Protein AF-A0A1X7VMQ9-F1 (afdb_monomer_lite)

Secondary structure (DSSP, 8-state):
---------------------------------TTSSHHHHHTS-TTS-SGGGTSSSPPP--SSHHHHHHHHHHHHHH-SHHHHHHHHHHHHHH-SSHHHHHHHHHIIIIIIS-EETTEEHHHHHHHHGGGSPP-TTSPPB-TTS-B---TTS-HHHHHHHHHHHHHHGGGHHHHTTS-B-S----PPPPPPTTTS-TTHHHHHHHHHHHHHHH-

Structure (mmCIF, N/CA/C/O backbone):
data_AF-A0A1X7VMQ9-F1
#
_entry.id   AF-A0A1X7VMQ9-F1
#
loop_
_atom_site.group_PDB
_atom_site.id
_atom_site.type_symbol
_atom_site.label_atom_id
_atom_site.label_alt_id
_atom_site.label_comp_id
_atom_site.label_asym_id
_atom_site.label_entity_id
_atom_site.label_seq_id
_atom_site.pdbx_PDB_ins_code
_atom_site.Cartn_x
_atom_site.Cartn_y
_atom_site.Cartn_z
_atom_site.occupancy
_atom_site.B_iso_or_equiv
_atom_site.auth_seq_id
_atom_site.auth_comp_id
_atom_site.auth_asym_id
_atom_site.auth_atom_id
_atom_site.pdbx_PDB_model_num
ATOM 1 N N . MET A 1 1 ? -60.645 44.975 15.614 1.00 33.44 1 MET A N 1
ATOM 2 C CA . MET A 1 1 ? -60.623 43.583 16.118 1.00 33.44 1 MET A CA 1
ATOM 3 C C . MET A 1 1 ? -60.080 42.722 14.988 1.00 33.44 1 MET A C 1
ATOM 5 O O . MET A 1 1 ? -60.650 42.777 13.914 1.00 33.44 1 MET A O 1
ATOM 9 N N . SER A 1 2 ? -58.810 42.313 15.099 1.00 32.44 2 SER A N 1
ATOM 10 C CA . SER A 1 2 ? -58.375 40.917 15.346 1.00 32.44 2 SER A CA 1
ATOM 11 C C . SER A 1 2 ? -58.491 40.061 14.081 1.00 32.44 2 SER A C 1
ATOM 13 O O . SER A 1 2 ? -59.555 40.032 13.489 1.00 32.44 2 SER A O 1
ATOM 15 N N . THR A 1 3 ? -57.529 39.309 13.567 1.00 32.22 3 THR A N 1
ATOM 16 C CA . THR A 1 3 ? -56.133 38.946 13.864 1.00 32.22 3 THR A CA 1
ATOM 17 C C . THR A 1 3 ? -55.712 38.120 12.635 1.00 32.22 3 THR A C 1
ATOM 19 O O . THR A 1 3 ? -56.531 37.391 12.080 1.00 32.22 3 THR A O 1
ATOM 22 N N . ALA A 1 4 ? -54.452 38.230 12.218 1.00 35.09 4 ALA A N 1
ATOM 23 C CA . ALA A 1 4 ? -53.759 37.289 11.324 1.00 35.09 4 ALA A CA 1
ATOM 24 C C . ALA A 1 4 ? -53.706 35.865 11.984 1.00 35.09 4 ALA A C 1
ATOM 26 O O . ALA A 1 4 ? -54.160 35.775 13.129 1.00 35.09 4 ALA A O 1
ATOM 27 N N . PRO A 1 5 ? -53.112 34.784 11.406 1.00 47.00 5 PRO A N 1
ATOM 28 C CA . PRO A 1 5 ? -51.987 34.827 10.460 1.00 47.00 5 PRO A CA 1
ATOM 29 C C . PRO A 1 5 ? -51.819 33.668 9.442 1.00 47.00 5 PRO A C 1
ATOM 31 O O . PRO A 1 5 ? -52.558 32.694 9.435 1.00 47.00 5 PRO A O 1
ATOM 34 N N . ALA A 1 6 ? -50.706 33.790 8.692 1.00 35.28 6 ALA A N 1
ATOM 35 C CA . ALA A 1 6 ? -49.751 32.718 8.359 1.00 35.28 6 ALA A CA 1
ATOM 36 C C . ALA A 1 6 ? -50.086 31.786 7.167 1.00 35.28 6 ALA A C 1
ATOM 38 O O . ALA A 1 6 ? -51.190 31.290 7.065 1.00 35.28 6 ALA A O 1
ATOM 39 N N . LEU A 1 7 ? -49.179 31.421 6.248 1.00 37.03 7 LEU A N 1
ATOM 40 C CA . LEU A 1 7 ? -47.714 31.491 6.241 1.00 37.03 7 LEU A CA 1
ATOM 41 C C . LEU A 1 7 ? -47.178 31.167 4.808 1.00 37.03 7 LEU A C 1
ATOM 43 O O . LEU A 1 7 ? -47.564 30.161 4.228 1.00 37.03 7 LEU A O 1
ATOM 47 N N . ILE A 1 8 ? -46.232 31.985 4.318 1.00 38.53 8 ILE A N 1
ATOM 48 C CA . ILE A 1 8 ? -44.891 31.607 3.785 1.00 38.53 8 ILE A CA 1
ATOM 49 C C . ILE A 1 8 ? -44.786 30.888 2.418 1.00 38.53 8 ILE A C 1
ATOM 51 O O . ILE A 1 8 ? -45.139 29.732 2.259 1.00 38.53 8 ILE A O 1
ATOM 55 N N . LYS A 1 9 ? -44.383 31.623 1.364 1.00 29.69 9 LYS A N 1
ATOM 56 C CA . LYS A 1 9 ? -43.009 31.890 0.838 1.00 29.69 9 LYS A CA 1
ATOM 57 C C . LYS A 1 9 ? -42.489 30.805 -0.123 1.00 29.69 9 LYS A C 1
ATOM 59 O O . LYS A 1 9 ? -41.838 29.860 0.299 1.00 29.69 9 LYS A O 1
ATOM 64 N N . CYS A 1 10 ? -42.615 31.087 -1.419 1.00 29.06 10 CYS A N 1
ATOM 65 C CA . CYS A 1 10 ? -41.683 30.645 -2.461 1.00 29.06 10 CYS A CA 1
ATOM 66 C C . CYS A 1 10 ? -41.245 31.887 -3.257 1.00 29.06 10 CYS A C 1
ATOM 68 O O . CYS A 1 10 ? -41.858 32.240 -4.259 1.00 29.06 10 CYS A O 1
ATOM 70 N N . THR A 1 11 ? -40.227 32.596 -2.770 1.00 36.06 11 THR A N 1
ATOM 71 C CA . THR A 1 11 ? -39.552 33.693 -3.491 1.00 36.06 11 THR A CA 1
ATOM 72 C C . THR A 1 11 ? -38.451 33.047 -4.342 1.00 36.06 11 THR A C 1
ATOM 74 O O . THR A 1 11 ? -37.548 32.435 -3.785 1.00 36.06 11 THR A O 1
ATOM 77 N N . LEU A 1 12 ? -38.637 32.845 -5.650 1.00 32.62 12 LEU A N 1
ATOM 78 C CA . LEU A 1 12 ? -38.347 33.758 -6.768 1.00 32.62 12 LEU A CA 1
ATOM 79 C C . LEU A 1 12 ? -36.926 34.360 -6.770 1.00 32.62 12 LEU A C 1
ATOM 81 O O . LEU A 1 12 ? -36.609 35.199 -5.937 1.00 32.62 12 LEU A O 1
ATOM 85 N N . PHE A 1 13 ? -36.196 33.982 -7.831 1.00 31.05 13 PHE A N 1
ATOM 86 C CA . PHE A 1 13 ? -35.254 34.767 -8.647 1.00 31.05 13 PHE A CA 1
ATOM 87 C C . PHE A 1 13 ? -33.974 35.303 -8.002 1.00 31.05 13 PHE A C 1
ATOM 89 O O . PHE A 1 13 ? -34.037 36.079 -7.070 1.00 31.05 13 PHE A O 1
ATOM 96 N N . PHE A 1 14 ? -32.826 35.001 -8.625 1.00 33.09 14 PHE A N 1
ATOM 97 C CA . PHE A 1 14 ? -31.922 36.016 -9.194 1.00 33.09 14 PHE A CA 1
ATOM 98 C C . PHE A 1 14 ? -30.886 35.340 -10.116 1.00 33.09 14 PHE A C 1
ATOM 100 O O . PHE A 1 14 ? -29.806 34.936 -9.699 1.00 33.09 14 PHE A O 1
ATOM 107 N N . PHE A 1 15 ? -31.224 35.238 -11.402 1.00 32.66 15 PHE A N 1
ATOM 108 C CA . PHE A 1 15 ? -30.235 35.363 -12.472 1.00 32.66 15 PHE A CA 1
ATOM 109 C C . PHE A 1 15 ? -30.161 36.855 -12.810 1.00 32.66 15 PHE A C 1
ATOM 111 O O . PHE A 1 15 ? -31.201 37.415 -13.147 1.00 32.66 15 PHE A O 1
ATOM 118 N N . LEU A 1 16 ? -28.976 37.472 -12.684 1.00 32.81 16 LEU A N 1
ATOM 119 C CA . LEU A 1 16 ? -28.392 38.500 -13.573 1.00 32.81 16 LEU A CA 1
ATOM 120 C C . LEU A 1 16 ? -27.283 39.323 -12.868 1.00 32.81 16 LEU A C 1
ATOM 122 O O . LEU A 1 16 ? -27.539 40.046 -11.916 1.00 32.81 16 LEU A O 1
ATOM 126 N N . VAL A 1 17 ? -26.088 39.264 -13.478 1.00 32.25 17 VAL A N 1
ATOM 127 C CA . VAL A 1 17 ? -25.142 40.374 -13.742 1.00 32.25 17 VAL A CA 1
ATOM 128 C C . VAL A 1 17 ? -24.270 40.913 -12.595 1.00 32.25 17 VAL A C 1
ATOM 130 O O . VAL A 1 17 ? -24.718 41.692 -11.767 1.00 32.25 17 VAL A O 1
ATOM 133 N N . ALA A 1 18 ? -22.956 40.666 -12.705 1.00 33.34 18 ALA A N 1
ATOM 134 C CA . ALA A 1 18 ? -21.971 41.738 -12.914 1.00 33.34 18 ALA A CA 1
ATOM 135 C C . ALA A 1 18 ? -20.644 41.175 -13.459 1.00 33.34 18 ALA A C 1
ATOM 137 O O . ALA A 1 18 ? -19.899 40.472 -12.782 1.00 33.34 18 ALA A O 1
ATOM 138 N N . SER A 1 19 ? -20.376 41.513 -14.718 1.00 36.97 19 SER A N 1
ATOM 139 C CA . SER A 1 19 ? -19.045 41.559 -15.317 1.00 36.97 19 SER A CA 1
ATOM 140 C C . SER A 1 19 ? -18.323 42.834 -14.845 1.00 36.97 19 SER A C 1
ATOM 142 O O . SER A 1 19 ? -18.976 43.828 -14.535 1.00 36.97 19 SER A O 1
ATOM 144 N N . VAL A 1 20 ? -16.987 42.804 -14.923 1.00 31.88 20 VAL A N 1
ATOM 145 C CA . VAL A 1 20 ? -16.003 43.906 -14.853 1.00 31.88 20 VAL A CA 1
ATOM 146 C C . VAL A 1 20 ? -15.433 44.279 -13.471 1.00 31.88 20 VAL A C 1
ATOM 148 O O . VAL A 1 20 ? -15.980 45.094 -12.743 1.00 31.88 20 VAL A O 1
ATOM 151 N N . CYS A 1 21 ? -14.207 43.800 -13.218 1.00 32.38 21 CYS A N 1
ATOM 152 C CA . CYS A 1 21 ? -13.057 44.663 -12.912 1.00 32.38 21 CYS A CA 1
ATOM 153 C C . CYS A 1 21 ? -11.784 44.025 -13.498 1.00 32.38 21 CYS A C 1
ATOM 155 O O . CYS A 1 21 ? -11.291 43.006 -13.018 1.00 32.38 21 CYS A O 1
ATOM 157 N N . SER A 1 22 ? -11.282 44.607 -14.589 1.00 31.88 22 SER A N 1
ATOM 158 C CA . SER A 1 22 ? -9.978 44.294 -15.178 1.00 31.88 22 SER A CA 1
ATOM 159 C C . SER A 1 22 ? -8.837 45.020 -14.453 1.00 31.88 22 SER A C 1
ATOM 161 O O . SER A 1 22 ? -9.029 46.118 -13.942 1.00 31.88 22 SER A O 1
ATOM 163 N N . LYS A 1 23 ? -7.632 44.444 -14.600 1.00 29.81 23 LYS A N 1
ATOM 164 C CA . LYS A 1 23 ? -6.275 44.979 -14.347 1.00 29.81 23 LYS A CA 1
ATOM 165 C C . LYS A 1 23 ? -5.789 44.996 -12.894 1.00 29.81 23 LYS A C 1
ATOM 167 O O . LYS A 1 23 ? -6.098 45.891 -12.121 1.00 29.81 23 LYS A O 1
ATOM 172 N N . GLY A 1 24 ? -4.857 44.086 -12.601 1.00 26.45 24 GLY A N 1
ATOM 173 C CA . GLY A 1 24 ? -3.938 44.251 -11.479 1.00 26.45 24 GLY A CA 1
ATOM 174 C C . GLY A 1 24 ? -3.181 42.988 -11.088 1.00 26.45 24 GLY A C 1
ATOM 175 O O . GLY A 1 24 ? -3.598 42.297 -10.174 1.00 26.45 24 GLY A O 1
ATOM 176 N N . VAL A 1 25 ? -2.019 42.781 -11.716 1.00 27.97 25 VAL A N 1
ATOM 177 C CA . VAL A 1 25 ? -0.879 42.000 -11.200 1.00 27.97 25 VAL A CA 1
ATOM 178 C C . VAL A 1 25 ? -1.058 40.474 -11.171 1.00 27.97 25 VAL A C 1
ATOM 180 O O . VAL A 1 25 ? -1.792 39.913 -10.364 1.00 27.97 25 VAL A O 1
ATOM 183 N N . LEU A 1 26 ? -0.257 39.798 -12.004 1.00 35.84 26 LEU A N 1
ATOM 184 C CA . LEU A 1 26 ? 0.241 38.440 -11.774 1.00 35.84 26 LEU A CA 1
ATOM 185 C C . LEU A 1 26 ? 0.883 38.372 -10.378 1.00 35.84 26 LEU A C 1
ATOM 187 O O . LEU A 1 26 ? 2.099 38.476 -10.238 1.00 35.84 26 LEU A O 1
ATOM 191 N N . LYS A 1 27 ? 0.088 38.218 -9.319 1.00 31.50 27 LYS A N 1
ATOM 192 C CA . LYS A 1 27 ? 0.610 37.709 -8.059 1.00 31.50 27 LYS A CA 1
ATOM 193 C C . LYS A 1 27 ? 0.678 36.211 -8.237 1.00 31.50 27 LYS A C 1
ATOM 195 O O . LYS A 1 27 ? -0.338 35.524 -8.237 1.00 31.50 27 LYS A O 1
ATOM 200 N N . HIS A 1 28 ? 1.901 35.738 -8.451 1.00 34.12 28 HIS A N 1
ATOM 201 C CA . HIS A 1 28 ? 2.266 34.363 -8.167 1.00 34.12 28 HIS A CA 1
ATOM 202 C C . HIS A 1 28 ? 1.608 34.025 -6.832 1.00 34.12 28 HIS A C 1
ATOM 204 O O . HIS A 1 28 ? 1.867 34.714 -5.841 1.00 34.12 28 HIS A O 1
ATOM 210 N N . ALA A 1 29 ? 0.671 33.075 -6.835 1.00 34.94 29 ALA A N 1
ATOM 211 C CA . ALA A 1 29 ? 0.132 32.562 -5.592 1.00 34.94 29 ALA A CA 1
ATOM 212 C C . ALA A 1 29 ? 1.348 32.103 -4.790 1.00 34.94 29 ALA A C 1
ATOM 214 O O . ALA A 1 29 ? 2.073 31.203 -5.216 1.00 34.94 29 ALA A O 1
ATOM 215 N N . ALA A 1 30 ? 1.636 32.828 -3.708 1.00 34.06 30 ALA A N 1
ATOM 216 C CA . ALA A 1 30 ? 2.714 32.483 -2.809 1.00 34.06 30 ALA A CA 1
ATOM 217 C C . ALA A 1 30 ? 2.517 31.014 -2.406 1.00 34.06 30 ALA A C 1
ATOM 219 O O . ALA A 1 30 ? 1.367 30.612 -2.182 1.00 34.06 30 ALA A O 1
ATOM 220 N N . PRO A 1 31 ? 3.586 30.202 -2.344 1.00 39.28 31 PRO A N 1
ATOM 221 C CA . PRO A 1 31 ? 3.460 28.852 -1.820 1.00 39.28 31 PRO A CA 1
ATOM 222 C C . PRO A 1 31 ? 2.808 28.975 -0.443 1.00 39.28 31 PRO A C 1
ATOM 224 O O . PRO A 1 31 ? 3.279 29.760 0.385 1.00 39.28 31 PRO A O 1
ATOM 227 N N . LYS A 1 32 ? 1.675 28.287 -0.236 1.00 47.50 32 LYS A N 1
ATOM 228 C CA . LYS A 1 32 ? 1.017 28.245 1.072 1.00 47.50 32 LYS A CA 1
ATOM 229 C C . LYS A 1 32 ? 2.081 27.821 2.079 1.00 47.50 32 LYS A C 1
ATOM 231 O O . LYS A 1 32 ? 2.599 26.711 2.012 1.00 47.50 32 LYS A O 1
ATOM 236 N N . GLN A 1 33 ? 2.460 28.767 2.934 1.00 41.06 33 GLN A N 1
ATOM 237 C CA . GLN A 1 33 ? 3.425 28.579 4.005 1.00 41.06 33 GLN A CA 1
ATOM 238 C C . GLN A 1 33 ? 2.998 27.373 4.844 1.00 41.06 33 GLN A C 1
ATOM 240 O O . GLN A 1 33 ? 1.812 27.199 5.122 1.00 41.06 33 GLN A O 1
ATOM 245 N N . GLY A 1 34 ? 3.969 26.544 5.230 1.00 47.53 34 GLY A N 1
ATOM 246 C CA . GLY A 1 34 ? 3.794 25.271 5.933 1.00 47.53 34 GLY A CA 1
ATOM 247 C C . GLY A 1 34 ? 3.232 25.351 7.360 1.00 47.53 34 GLY A C 1
ATOM 248 O O . GLY A 1 34 ? 3.664 24.582 8.207 1.00 47.53 34 GLY A O 1
ATOM 249 N N . SER A 1 35 ? 2.283 26.248 7.646 1.00 54.31 35 SER A N 1
ATOM 250 C CA . SER A 1 35 ? 1.635 26.400 8.955 1.00 54.31 35 SER A CA 1
ATOM 251 C C . SER A 1 35 ? 0.132 26.077 8.982 1.00 54.31 35 SER A C 1
ATOM 253 O O . SER A 1 35 ? -0.437 26.095 10.065 1.00 54.31 35 SER A O 1
ATOM 255 N N . ASP A 1 36 ? -0.522 25.760 7.854 1.00 71.38 36 ASP A N 1
ATOM 256 C CA . ASP A 1 36 ? -1.987 25.516 7.819 1.00 71.38 36 ASP A CA 1
ATOM 257 C C . ASP A 1 36 ? -2.394 24.072 7.448 1.00 71.38 36 ASP A C 1
ATOM 259 O O . ASP A 1 36 ? -3.549 23.676 7.583 1.00 71.38 36 ASP A O 1
ATOM 263 N N . CYS A 1 37 ? -1.453 23.219 7.027 1.00 86.75 37 CYS A N 1
ATOM 264 C CA . CYS A 1 37 ? -1.778 21.815 6.743 1.00 86.75 37 CYS A CA 1
ATOM 265 C C . CYS A 1 37 ? -2.010 21.004 8.024 1.00 86.75 37 CYS A C 1
ATOM 267 O O . CYS A 1 37 ? -2.846 20.105 8.039 1.00 86.75 37 CYS A O 1
ATOM 269 N N . ALA A 1 38 ? -1.330 21.357 9.121 1.00 84.62 38 ALA A N 1
ATOM 270 C CA . ALA A 1 38 ? -1.493 20.703 10.420 1.00 84.62 38 ALA A CA 1
ATOM 271 C C . ALA A 1 38 ? -2.937 20.783 10.950 1.00 84.62 38 ALA A C 1
ATOM 273 O O . ALA A 1 38 ? -3.376 19.893 11.674 1.00 84.62 38 ALA A O 1
ATOM 274 N N . THR A 1 39 ? -3.711 21.789 10.528 1.00 85.56 39 THR A N 1
ATOM 275 C CA . THR A 1 39 ? -5.141 21.903 10.837 1.00 85.56 39 THR A CA 1
ATOM 276 C C . THR A 1 39 ? -5.927 20.674 10.366 1.00 85.56 39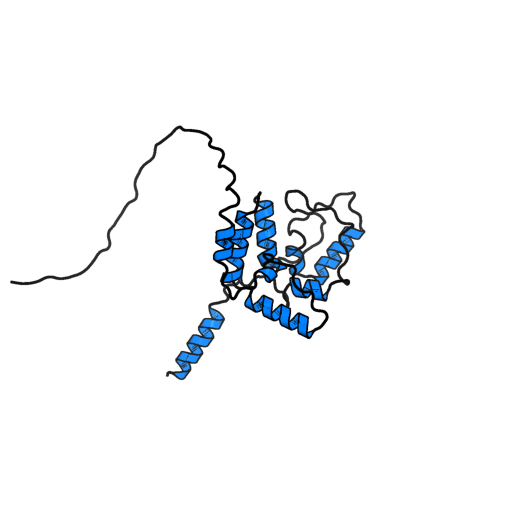 THR A C 1
ATOM 278 O O . THR A 1 39 ? -6.841 20.235 11.059 1.00 85.56 39 THR A O 1
ATOM 281 N N . GLN A 1 40 ? -5.530 20.045 9.252 1.00 86.19 40 GLN A N 1
ATOM 282 C CA . GLN A 1 40 ? -6.165 18.811 8.773 1.00 86.19 40 GLN A CA 1
ATOM 283 C C . GLN A 1 40 ? -5.911 17.620 9.700 1.00 86.19 40 GLN A C 1
ATOM 285 O O . GLN A 1 40 ? -6.784 16.774 9.871 1.00 86.19 40 GLN A O 1
ATOM 290 N N . LEU A 1 41 ? -4.763 17.585 10.382 1.00 85.88 41 LEU A N 1
ATOM 291 C CA . LEU A 1 41 ? -4.479 16.551 11.379 1.00 85.88 41 LEU A CA 1
ATOM 292 C C . LEU A 1 41 ? -5.381 16.692 12.609 1.00 85.88 41 LEU A C 1
ATOM 294 O O . LEU A 1 41 ? -5.761 15.687 13.205 1.00 85.88 41 LEU A O 1
ATOM 298 N N . ASN A 1 42 ? -5.768 17.918 12.974 1.00 87.75 42 ASN A N 1
ATOM 299 C CA . ASN A 1 42 ? -6.710 18.159 14.072 1.00 87.75 42 ASN A CA 1
ATOM 300 C C . ASN A 1 42 ? -8.127 17.664 13.751 1.00 87.75 42 ASN A C 1
ATOM 302 O O . ASN A 1 42 ? -8.877 17.348 14.671 1.00 87.75 42 ASN A O 1
ATOM 306 N N . ASN A 1 43 ? -8.467 17.545 12.465 1.00 90.06 43 ASN A N 1
ATOM 307 C CA . ASN A 1 43 ? -9.743 16.995 12.015 1.00 90.06 43 ASN A CA 1
ATOM 308 C C . ASN A 1 43 ? -9.786 15.458 12.080 1.00 90.06 43 ASN A C 1
ATOM 310 O O . ASN A 1 43 ? -10.855 14.889 11.883 1.00 90.06 43 ASN A O 1
ATOM 314 N N . ILE A 1 44 ? -8.662 14.784 12.366 1.00 90.38 44 ILE A N 1
ATOM 315 C CA . ILE A 1 44 ? -8.623 13.331 12.576 1.00 90.38 44 ILE A CA 1
ATOM 316 C C . ILE A 1 44 ? -9.157 13.013 13.983 1.00 90.38 44 ILE A C 1
ATOM 318 O O . ILE A 1 44 ? -8.532 13.436 14.967 1.00 90.38 44 ILE A O 1
ATOM 322 N N . PRO A 1 45 ? -10.259 12.243 14.108 1.00 93.19 45 PRO A N 1
ATOM 323 C CA . PRO A 1 45 ? -10.774 11.797 15.399 1.00 93.19 45 PRO A CA 1
ATOM 324 C C . PRO A 1 45 ? -9.715 11.081 16.244 1.00 93.19 45 PRO A C 1
ATOM 326 O O . PRO A 1 45 ? -8.889 10.335 15.724 1.00 93.19 45 PRO A O 1
ATOM 329 N N . GLN A 1 46 ? -9.782 11.237 17.569 1.00 89.31 46 GLN A N 1
ATOM 330 C CA . GLN A 1 46 ? -8.847 10.578 18.500 1.00 89.31 46 GLN A CA 1
ATOM 331 C C . GLN A 1 46 ? -8.950 9.046 18.481 1.00 89.31 46 GLN A C 1
ATOM 333 O O . GLN A 1 46 ? -8.023 8.357 18.889 1.00 89.31 46 GLN A O 1
ATOM 338 N N . THR A 1 47 ? -10.070 8.510 17.999 1.00 89.56 47 THR A N 1
ATOM 339 C CA . THR A 1 47 ? -10.271 7.070 17.803 1.00 89.56 47 THR A CA 1
ATOM 340 C C . THR A 1 47 ? -9.495 6.516 16.608 1.00 89.56 47 THR A C 1
ATOM 342 O O . THR A 1 47 ? -9.362 5.303 16.490 1.00 89.56 47 THR A O 1
ATOM 345 N N . CYS A 1 48 ? -9.000 7.371 15.709 1.00 92.56 48 CYS A N 1
ATOM 346 C CA . CYS A 1 48 ? -8.223 6.959 14.547 1.00 92.56 48 CYS A CA 1
ATOM 347 C C . CYS A 1 48 ? -6.746 6.822 14.918 1.00 92.56 48 CYS A C 1
ATOM 349 O O . CYS A 1 48 ? -6.138 7.760 15.444 1.00 92.56 48 CYS A O 1
ATOM 351 N N . ASN A 1 49 ? -6.127 5.697 14.567 1.00 92.94 49 ASN A N 1
ATOM 352 C CA . ASN A 1 49 ? -4.693 5.537 14.754 1.00 92.94 49 ASN A CA 1
ATOM 353 C C . ASN A 1 49 ? -3.920 6.239 13.624 1.00 92.94 49 ASN A C 1
ATOM 355 O O . ASN A 1 49 ? -3.841 5.751 12.500 1.00 92.94 49 ASN A O 1
ATOM 359 N N . ARG A 1 50 ? -3.320 7.392 13.930 1.00 91.75 50 ARG A N 1
ATOM 360 C CA . ARG A 1 50 ? -2.573 8.203 12.953 1.00 91.75 50 ARG A CA 1
ATOM 361 C C . ARG A 1 50 ? -1.366 7.477 12.351 1.00 91.75 50 ARG A C 1
ATOM 363 O O . ARG A 1 50 ? -1.096 7.660 11.167 1.00 91.75 50 ARG A O 1
ATOM 370 N N . THR A 1 51 ? -0.681 6.630 13.121 1.00 92.00 51 THR A N 1
ATOM 371 C CA . THR A 1 51 ? 0.438 5.809 12.625 1.00 92.00 51 THR A CA 1
ATOM 372 C C . THR A 1 51 ? -0.015 4.878 11.503 1.00 92.00 51 THR A C 1
ATOM 374 O O . THR A 1 51 ? 0.643 4.796 10.471 1.00 92.00 51 THR A O 1
ATOM 377 N N . LEU A 1 52 ? -1.200 4.273 11.627 1.00 93.06 52 LEU A N 1
ATOM 378 C CA . LEU A 1 52 ? -1.751 3.394 10.586 1.00 93.06 52 LEU A CA 1
ATOM 379 C C . LEU A 1 52 ? -2.182 4.142 9.312 1.00 93.06 52 LEU A C 1
ATOM 381 O O . LEU A 1 52 ? -2.5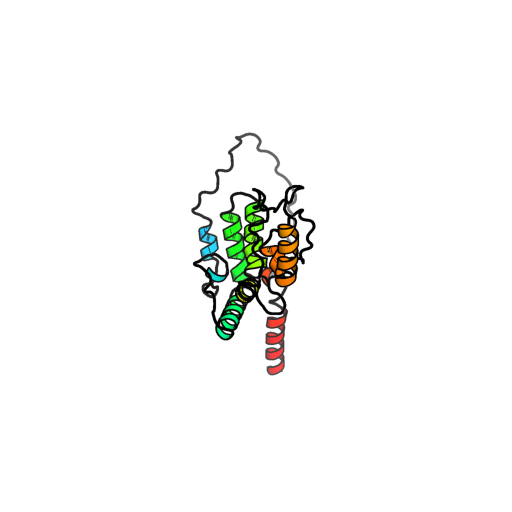04 3.506 8.318 1.00 93.06 52 LEU A O 1
ATOM 385 N N . LEU A 1 53 ? -2.179 5.479 9.322 1.00 91.56 53 LEU A N 1
ATOM 386 C CA . LEU A 1 53 ? -2.445 6.328 8.155 1.00 91.56 53 LEU A CA 1
ATOM 387 C C . LEU A 1 53 ? -1.162 6.938 7.559 1.00 91.56 53 LEU A C 1
ATOM 389 O O . LEU A 1 53 ? -1.258 7.788 6.676 1.00 91.56 53 LEU A O 1
ATOM 393 N N . GLY A 1 54 ? 0.021 6.555 8.058 1.00 87.62 54 GLY A N 1
ATOM 394 C CA . GLY A 1 54 ? 1.313 7.117 7.641 1.00 87.62 54 GLY A CA 1
ATOM 395 C C . GLY A 1 54 ? 1.635 8.494 8.239 1.00 87.62 54 GLY A C 1
ATOM 396 O O . GLY A 1 54 ? 2.517 9.195 7.743 1.00 87.62 54 GLY A O 1
ATOM 397 N N . LEU A 1 55 ? 0.914 8.909 9.286 1.00 87.06 55 LEU A N 1
ATOM 398 C CA . LEU A 1 55 ? 1.020 10.238 9.907 1.00 87.06 55 LEU A CA 1
ATOM 399 C C . LEU A 1 55 ? 1.757 10.233 11.256 1.00 87.06 55 LEU A C 1
ATOM 401 O O . LEU A 1 55 ? 1.704 11.225 11.986 1.00 87.06 55 LEU A O 1
ATOM 405 N N . GLY A 1 56 ? 2.382 9.117 11.617 1.00 82.12 56 GLY A N 1
ATOM 406 C CA . GLY A 1 56 ? 3.094 8.935 12.880 1.00 82.12 56 GLY A CA 1
ATOM 407 C C . GLY A 1 56 ? 4.368 8.124 12.686 1.00 82.12 56 GLY A C 1
ATOM 408 O O . GLY A 1 56 ? 4.912 8.085 11.585 1.00 82.12 56 GLY A O 1
ATOM 409 N N . ASP A 1 57 ? 4.816 7.487 13.764 1.00 79.88 57 ASP A N 1
ATOM 410 C CA . ASP A 1 57 ? 5.979 6.596 13.747 1.00 79.88 57 ASP A CA 1
ATOM 411 C C . ASP A 1 57 ? 5.715 5.324 12.928 1.00 79.88 57 ASP A C 1
ATOM 413 O O . ASP A 1 57 ? 4.593 5.085 12.474 1.00 79.88 57 ASP A O 1
ATOM 417 N N . ASP A 1 58 ? 6.745 4.495 12.764 1.00 83.12 58 ASP A N 1
ATOM 418 C CA . ASP A 1 58 ? 6.658 3.239 12.023 1.00 83.12 58 ASP A CA 1
ATOM 419 C C . ASP A 1 58 ? 5.584 2.298 12.591 1.00 83.12 58 ASP A C 1
ATOM 421 O O . ASP A 1 58 ? 5.364 2.190 13.802 1.00 83.12 58 ASP A O 1
ATOM 425 N N . ILE A 1 59 ? 4.913 1.581 11.689 1.00 86.12 59 ILE A N 1
ATOM 426 C CA . ILE A 1 59 ? 3.918 0.574 12.056 1.00 86.12 59 ILE A CA 1
ATOM 427 C C . ILE A 1 59 ? 4.665 -0.618 12.668 1.00 86.12 59 ILE A C 1
ATOM 429 O O . ILE A 1 59 ? 5.524 -1.188 11.995 1.00 86.12 59 ILE A O 1
ATOM 433 N N . PRO A 1 60 ? 4.351 -1.030 13.912 1.00 82.44 60 PRO A N 1
ATOM 434 C CA . PRO A 1 60 ? 5.028 -2.158 14.537 1.00 82.44 60 PRO A CA 1
ATOM 435 C C . PRO A 1 60 ? 4.860 -3.421 13.695 1.00 82.44 60 PRO A C 1
ATOM 437 O O . PRO A 1 60 ? 3.730 -3.786 13.368 1.00 82.44 60 PRO A O 1
ATOM 440 N N . GLU A 1 61 ? 5.959 -4.105 13.377 1.00 84.06 61 GLU A N 1
ATOM 441 C CA . GLU A 1 61 ? 5.924 -5.373 12.647 1.00 84.06 61 GLU A CA 1
ATOM 442 C C . GLU A 1 61 ? 5.635 -6.543 13.606 1.00 84.06 61 GLU A C 1
ATOM 444 O O . GLU A 1 61 ? 6.497 -6.928 14.405 1.00 84.06 61 GLU A O 1
ATOM 449 N N . PRO A 1 62 ? 4.428 -7.140 13.579 1.00 85.88 62 PRO A N 1
ATOM 450 C CA . PRO A 1 62 ? 4.108 -8.281 14.426 1.00 85.88 62 PRO A CA 1
ATOM 451 C C . PRO A 1 62 ? 4.868 -9.547 14.008 1.00 85.88 62 PRO A C 1
ATOM 453 O O . PRO A 1 62 ? 4.774 -10.012 12.871 1.00 85.88 62 PRO A O 1
ATOM 456 N N . SER A 1 63 ? 5.529 -10.184 14.976 1.00 81.19 63 SER A N 1
ATOM 457 C CA . SER A 1 63 ? 6.229 -11.461 14.784 1.00 81.19 63 SER A CA 1
ATOM 458 C C . SER A 1 63 ? 5.309 -12.690 14.820 1.00 81.19 63 SER A C 1
ATOM 460 O O . SER A 1 63 ? 5.693 -13.755 14.334 1.00 81.19 63 SER A O 1
ATOM 462 N N . SER A 1 64 ? 4.084 -12.565 15.350 1.00 91.19 64 SER A N 1
ATOM 463 C CA . SER A 1 64 ? 3.122 -13.668 15.491 1.00 91.19 64 SER A CA 1
ATOM 464 C C . SER A 1 64 ? 1.867 -13.509 14.626 1.00 91.19 64 SER A C 1
ATOM 466 O O . SER A 1 64 ? 1.535 -12.421 14.149 1.00 91.19 64 SER A O 1
ATOM 468 N N . SER A 1 65 ? 1.144 -14.615 14.431 1.00 90.94 65 SER A N 1
ATOM 469 C CA . SER A 1 65 ? -0.179 -14.629 13.790 1.00 90.94 65 SER A CA 1
ATOM 470 C C . SER A 1 65 ? -1.193 -13.779 14.541 1.00 90.94 65 SER A C 1
ATOM 472 O O . SER A 1 65 ? -1.938 -13.026 13.919 1.00 90.94 65 SER A O 1
ATOM 474 N N . GLU A 1 66 ? -1.194 -13.858 15.868 1.00 93.94 66 GLU A N 1
ATOM 475 C CA . GLU A 1 66 ? -2.123 -13.126 16.728 1.00 93.94 66 GLU A CA 1
ATOM 476 C C . GLU A 1 66 ? -1.837 -11.624 16.661 1.00 93.94 66 GLU A C 1
ATOM 478 O O . GLU A 1 66 ? -2.763 -10.823 16.559 1.00 93.94 66 GLU A O 1
ATOM 483 N N . GLY A 1 67 ? -0.554 -11.242 16.631 1.00 94.19 67 GLY A N 1
ATOM 484 C CA . GLY A 1 67 ? -0.139 -9.854 16.441 1.00 94.19 67 GLY A CA 1
ATOM 485 C C . GLY A 1 67 ? -0.578 -9.303 15.084 1.00 94.19 67 GLY A C 1
ATOM 486 O O . GLY A 1 67 ? -1.089 -8.187 15.013 1.00 94.19 67 GLY A O 1
ATOM 487 N N . ARG A 1 68 ? -0.461 -10.100 14.011 1.00 94.00 68 ARG A N 1
ATOM 488 C CA . ARG A 1 68 ? -0.968 -9.723 12.679 1.00 94.00 68 ARG A CA 1
ATOM 489 C C . ARG A 1 68 ? -2.485 -9.572 12.657 1.00 94.00 68 ARG A C 1
ATOM 491 O O . ARG A 1 68 ? -2.978 -8.603 12.090 1.00 94.00 68 ARG A O 1
ATOM 498 N N . ALA A 1 69 ? -3.222 -10.477 13.297 1.00 94.44 69 ALA A N 1
ATOM 499 C CA . ALA A 1 69 ? -4.678 -10.380 13.390 1.00 94.44 69 ALA A CA 1
ATOM 500 C C . ALA A 1 69 ? -5.119 -9.129 14.172 1.00 94.44 69 ALA A C 1
ATOM 502 O O . ALA A 1 69 ? -6.032 -8.423 13.743 1.00 94.44 69 ALA A O 1
ATOM 503 N N . ALA A 1 70 ? -4.434 -8.811 15.276 1.00 94.94 70 ALA A N 1
ATOM 504 C CA . ALA A 1 70 ? -4.678 -7.594 16.045 1.00 94.94 70 ALA A CA 1
ATOM 505 C C . ALA A 1 70 ? -4.370 -6.326 15.230 1.00 94.94 70 ALA A C 1
ATOM 507 O O . ALA A 1 70 ? -5.160 -5.382 15.245 1.00 94.94 70 ALA A O 1
ATOM 508 N N . LEU A 1 71 ? -3.268 -6.321 14.472 1.00 95.31 71 LEU A N 1
ATOM 509 C CA . LEU A 1 71 ? -2.927 -5.218 13.573 1.00 95.31 71 LEU A CA 1
ATOM 510 C C . LEU A 1 71 ? -3.988 -5.0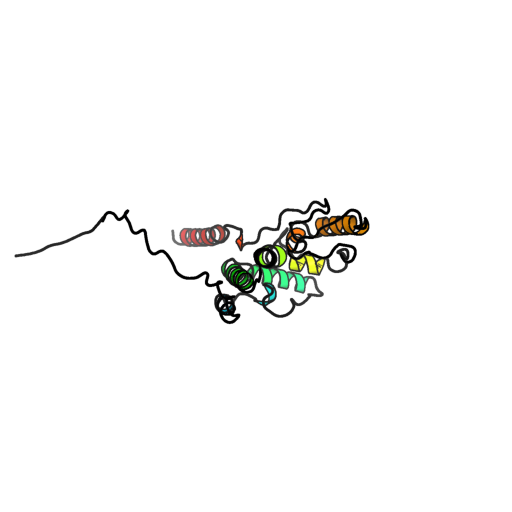40 12.477 1.00 95.31 71 LEU A C 1
ATOM 512 O O . LEU A 1 71 ? -4.434 -3.922 12.234 1.00 95.31 71 LEU A O 1
ATOM 516 N N . ASN A 1 72 ? -4.453 -6.134 11.871 1.00 95.00 72 ASN A N 1
ATOM 517 C CA . ASN A 1 72 ? -5.519 -6.108 10.868 1.00 95.00 72 ASN A CA 1
ATOM 518 C C . ASN A 1 72 ? -6.825 -5.526 11.432 1.00 95.00 72 ASN A C 1
ATOM 520 O O . ASN A 1 72 ? -7.459 -4.685 10.800 1.00 95.00 72 ASN A O 1
ATOM 524 N N . ALA A 1 73 ? -7.197 -5.904 12.660 1.00 94.25 73 ALA A N 1
ATOM 525 C CA . ALA A 1 73 ? -8.354 -5.334 13.347 1.00 94.25 73 ALA A CA 1
ATOM 526 C C . ALA A 1 73 ? -8.178 -3.836 13.665 1.00 94.25 73 ALA A C 1
ATOM 528 O O . ALA A 1 73 ? -9.138 -3.069 13.581 1.00 94.25 73 ALA A O 1
ATOM 529 N N . ALA A 1 74 ? -6.961 -3.394 13.996 1.00 94.88 74 ALA A N 1
ATOM 530 C CA . ALA A 1 74 ? -6.665 -1.980 14.225 1.00 94.88 74 ALA A CA 1
ATOM 531 C C . ALA A 1 74 ? -6.776 -1.147 12.933 1.00 94.88 74 ALA A C 1
ATOM 533 O O . ALA A 1 74 ? -7.312 -0.033 12.960 1.00 9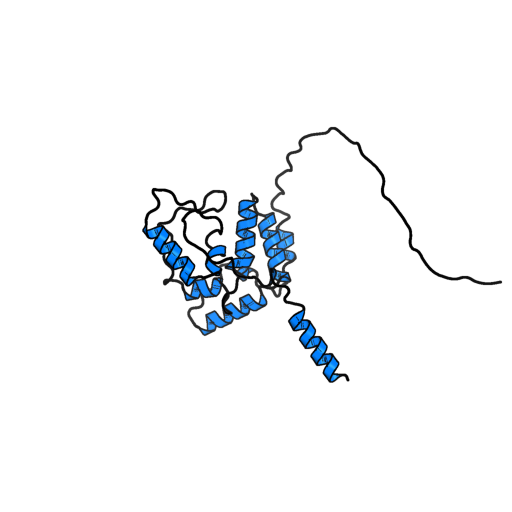4.88 74 ALA A O 1
ATOM 534 N N . PHE A 1 75 ? -6.341 -1.702 11.796 1.00 94.62 75 PHE A N 1
ATOM 535 C CA . PHE A 1 75 ? -6.601 -1.115 10.481 1.00 94.62 75 PHE A CA 1
ATOM 536 C C . PHE A 1 75 ? -8.100 -1.048 10.187 1.00 94.62 75 PHE A C 1
ATOM 538 O O . PHE A 1 75 ? -8.570 0.015 9.798 1.00 94.62 75 PHE A O 1
ATOM 545 N N . ALA A 1 76 ? -8.873 -2.099 10.479 1.00 93.62 76 ALA A N 1
ATOM 546 C CA . ALA A 1 76 ? -10.328 -2.092 10.286 1.00 93.62 76 ALA A CA 1
ATOM 547 C C . ALA A 1 76 ? -11.037 -0.957 11.042 1.00 93.62 76 ALA A C 1
ATOM 549 O O . ALA A 1 76 ? -11.955 -0.324 10.523 1.00 93.62 76 ALA A O 1
ATOM 550 N N . GLN A 1 77 ? -10.587 -0.658 12.263 1.00 92.69 77 GLN A N 1
ATOM 551 C CA . GLN A 1 77 ? -11.121 0.452 13.059 1.00 92.69 77 GLN A CA 1
ATOM 552 C C . GLN A 1 77 ? -10.672 1.824 12.539 1.00 92.69 77 GLN A C 1
ATOM 554 O O . GLN A 1 77 ? -11.412 2.802 12.642 1.00 92.69 77 GLN A O 1
ATOM 559 N N . THR A 1 78 ? -9.459 1.906 11.989 1.00 93.75 78 THR A N 1
ATOM 560 C CA . THR A 1 78 ? -8.861 3.169 11.540 1.00 93.75 78 THR A CA 1
ATOM 561 C C . THR A 1 78 ? -9.260 3.531 10.115 1.00 93.75 78 THR A C 1
ATOM 563 O O . THR A 1 78 ? -9.435 4.704 9.811 1.00 93.75 78 THR A O 1
ATOM 566 N N . CYS A 1 79 ? -9.441 2.564 9.225 1.00 94.12 79 CYS A N 1
ATOM 567 C CA . CYS A 1 79 ? -9.688 2.784 7.806 1.00 94.12 79 CYS A CA 1
ATOM 568 C C . CYS A 1 79 ? -11.151 3.112 7.508 1.00 94.12 79 CYS A C 1
ATOM 570 O O . CYS A 1 79 ? -11.802 2.480 6.685 1.00 94.12 79 CYS A O 1
ATOM 572 N N . THR A 1 80 ? -11.668 4.145 8.167 1.00 93.00 80 THR A N 1
ATOM 573 C CA . THR A 1 80 ? -13.000 4.703 7.929 1.00 93.00 80 THR A CA 1
ATOM 574 C C . THR A 1 80 ? -12.892 6.037 7.186 1.00 93.00 80 THR A C 1
ATOM 576 O O . THR A 1 80 ? -11.871 6.722 7.307 1.00 93.00 80 THR A O 1
ATOM 579 N N . PRO A 1 81 ? -13.939 6.479 6.465 1.00 91.44 81 PRO A N 1
ATOM 580 C CA . PRO A 1 81 ? -13.924 7.779 5.788 1.00 91.44 81 PRO A CA 1
ATOM 581 C C . PRO A 1 81 ? -13.572 8.953 6.718 1.00 91.44 81 PRO A C 1
ATOM 583 O O . PRO A 1 81 ? -12.840 9.857 6.322 1.00 91.44 81 PRO A O 1
ATOM 586 N N . ALA A 1 82 ? -14.032 8.914 7.975 1.00 91.06 82 ALA A N 1
ATOM 587 C CA . ALA A 1 82 ? -13.770 9.956 8.971 1.00 91.06 82 ALA A CA 1
ATOM 588 C C . ALA A 1 82 ? -12.285 10.075 9.359 1.00 91.06 82 ALA A C 1
ATOM 590 O O . ALA A 1 82 ? -11.839 11.151 9.750 1.00 91.06 82 ALA A O 1
ATOM 591 N N . CYS A 1 83 ? -11.522 8.988 9.246 1.00 93.38 83 CYS A N 1
ATOM 592 C CA . CYS A 1 83 ? -10.087 8.972 9.509 1.00 93.38 83 CYS A CA 1
ATOM 593 C C . CYS A 1 83 ? -9.266 9.218 8.232 1.00 93.38 83 CYS A C 1
ATOM 595 O O . CYS A 1 83 ? -8.277 9.951 8.260 1.00 93.38 83 CYS A O 1
ATOM 597 N N . ILE A 1 84 ? -9.684 8.618 7.111 1.00 93.81 84 ILE A N 1
ATOM 598 C CA . ILE A 1 84 ? -8.959 8.647 5.834 1.00 93.81 84 ILE A CA 1
ATOM 599 C C . ILE A 1 84 ? -8.995 10.040 5.206 1.00 93.81 84 ILE A C 1
ATOM 601 O O . ILE A 1 84 ? -7.959 10.537 4.772 1.00 93.81 84 ILE A O 1
ATOM 605 N N . GLU A 1 85 ? -10.159 10.690 5.144 1.00 93.19 85 GLU A N 1
ATOM 606 C CA . GLU A 1 85 ? -10.292 11.935 4.379 1.00 93.19 85 GLU A CA 1
ATOM 607 C C . GLU A 1 85 ? -9.466 13.098 4.946 1.00 93.19 85 GLU A C 1
ATOM 609 O O . GLU A 1 85 ? -8.783 13.761 4.162 1.00 93.19 85 GLU A O 1
ATOM 614 N N . PRO A 1 86 ? -9.402 13.331 6.270 1.00 92.75 86 PRO A N 1
ATOM 615 C CA . PRO A 1 86 ? -8.499 14.344 6.809 1.00 92.75 86 PRO A CA 1
ATOM 616 C C . PRO A 1 86 ? -7.015 14.018 6.570 1.00 92.75 86 PRO A C 1
ATOM 618 O O . PRO A 1 86 ? -6.222 14.924 6.308 1.00 92.75 86 PRO A O 1
ATOM 621 N N . ALA A 1 87 ? -6.629 12.735 6.594 1.00 92.38 87 ALA A N 1
ATOM 622 C CA . ALA A 1 87 ? -5.268 12.311 6.257 1.00 92.38 87 ALA A CA 1
ATOM 623 C C . ALA A 1 87 ? -4.939 12.589 4.783 1.00 92.38 87 ALA A C 1
ATOM 625 O O . ALA A 1 87 ? -3.887 13.143 4.465 1.00 92.38 87 ALA A O 1
ATOM 626 N N . VAL A 1 88 ? -5.869 12.285 3.877 1.00 92.88 88 VAL A N 1
ATOM 627 C CA . VAL A 1 88 ? -5.735 12.624 2.458 1.00 92.88 88 VAL A CA 1
ATOM 628 C C . VAL A 1 88 ? -5.627 14.137 2.271 1.00 92.88 88 VAL A C 1
ATOM 630 O O . VAL A 1 88 ? -4.717 14.597 1.587 1.00 92.88 88 VAL A O 1
ATOM 633 N N . GLN A 1 89 ? -6.492 14.928 2.908 1.00 92.75 89 GLN A N 1
ATOM 634 C CA . GLN A 1 89 ? -6.447 16.393 2.830 1.00 92.75 89 GLN A CA 1
ATOM 635 C C . GLN A 1 89 ? -5.121 16.957 3.348 1.00 92.75 89 GLN A C 1
ATOM 637 O O . GLN A 1 89 ? -4.576 17.892 2.756 1.00 92.75 89 GLN A O 1
ATOM 642 N N . TYR A 1 90 ? -4.567 16.369 4.410 1.00 92.00 90 TYR A N 1
ATOM 643 C CA . TYR A 1 90 ? -3.231 16.699 4.891 1.00 92.00 90 TYR A CA 1
ATOM 644 C C . TYR A 1 90 ? -2.169 16.448 3.813 1.00 92.00 90 TYR A C 1
ATOM 646 O O . TYR A 1 90 ? -1.430 17.372 3.465 1.00 92.00 90 TYR A O 1
ATOM 654 N N . TYR A 1 91 ? -2.130 15.249 3.221 1.00 90.50 91 TYR A N 1
ATOM 655 C CA . TYR A 1 91 ? -1.162 14.916 2.170 1.00 90.50 91 TYR A CA 1
ATOM 656 C C . TYR A 1 91 ? -1.302 15.793 0.929 1.00 90.50 91 TYR A C 1
ATOM 658 O O . TYR A 1 91 ? -0.298 16.243 0.373 1.00 90.50 91 TYR A O 1
ATOM 666 N N . GLN A 1 92 ? -2.531 16.091 0.516 1.00 91.75 92 GLN A N 1
ATOM 667 C CA . GLN A 1 92 ? -2.799 17.007 -0.590 1.00 91.75 92 GLN A CA 1
ATOM 668 C C . GLN A 1 92 ? -2.291 18.421 -0.293 1.00 91.75 92 GLN A C 1
ATOM 670 O O . GLN A 1 92 ? -1.801 19.093 -1.198 1.00 91.75 92 GLN A O 1
ATOM 675 N N . CYS A 1 93 ? -2.375 18.859 0.965 1.00 91.94 93 CYS A N 1
ATOM 676 C CA . CYS A 1 93 ? -1.916 20.173 1.403 1.00 91.94 93 CYS A CA 1
ATOM 677 C C . CYS A 1 93 ? -0.386 20.288 1.440 1.00 91.94 93 CYS A C 1
ATOM 679 O O . CYS A 1 93 ? 0.152 21.299 0.993 1.00 91.94 93 CYS A O 1
ATOM 681 N N . ILE A 1 94 ? 0.319 19.263 1.939 1.00 89.38 94 ILE A N 1
ATOM 682 C CA . ILE A 1 94 ? 1.793 19.282 2.029 1.00 89.38 94 ILE A CA 1
ATOM 683 C C . ILE A 1 94 ? 2.488 18.937 0.707 1.00 89.38 94 ILE A C 1
ATOM 685 O O . ILE A 1 94 ? 3.706 19.067 0.586 1.00 89.38 94 ILE A O 1
ATOM 689 N N . SER A 1 95 ? 1.732 18.476 -0.286 1.00 89.38 95 SER A N 1
ATOM 690 C CA . SER A 1 95 ? 2.280 18.103 -1.583 1.00 89.38 95 SER A CA 1
ATOM 691 C C . SER A 1 95 ? 2.703 19.320 -2.398 1.00 89.38 95 SER A C 1
ATOM 693 O O . SER A 1 95 ? 1.968 20.290 -2.555 1.00 89.38 95 SER A O 1
ATOM 695 N N . SER A 1 96 ? 3.883 19.220 -3.002 1.00 87.00 96 SER A N 1
ATOM 696 C CA . SER A 1 96 ? 4.464 20.247 -3.876 1.00 87.00 96 SER A CA 1
ATOM 697 C C . SER A 1 96 ? 3.965 20.177 -5.325 1.00 87.00 96 SER A C 1
ATOM 699 O O . SER A 1 96 ? 4.165 21.110 -6.100 1.00 87.00 96 SER A O 1
ATOM 701 N N . SER A 1 97 ? 3.317 19.073 -5.712 1.00 87.38 97 SER A N 1
ATOM 702 C CA . SER A 1 97 ? 2.805 18.848 -7.066 1.00 87.38 97 SER A CA 1
ATOM 703 C C . SER A 1 97 ? 1.546 17.982 -7.067 1.00 87.38 97 SER A C 1
ATOM 705 O O . SER A 1 97 ? 1.290 17.222 -6.132 1.00 87.38 97 SER A O 1
ATOM 707 N N . ALA A 1 98 ? 0.774 18.048 -8.157 1.00 86.75 98 ALA A N 1
ATOM 708 C CA . ALA A 1 98 ? -0.400 17.196 -8.345 1.00 86.75 98 ALA A CA 1
ATOM 709 C C . ALA A 1 98 ? -0.035 15.700 -8.385 1.00 86.75 98 ALA A C 1
ATOM 711 O O . ALA A 1 98 ? -0.764 14.875 -7.843 1.00 86.75 98 ALA A O 1
ATOM 712 N N . SER A 1 99 ? 1.108 15.347 -8.983 1.00 86.56 99 SER A N 1
ATOM 713 C CA . SER A 1 99 ? 1.595 13.964 -9.028 1.00 86.56 99 SER A CA 1
ATOM 714 C C . SER A 1 99 ? 1.899 13.434 -7.626 1.00 86.56 99 SER A C 1
ATOM 716 O O . SER A 1 99 ? 1.438 12.351 -7.279 1.00 86.56 99 SER A O 1
ATOM 718 N N . GLN A 1 100 ? 2.594 14.226 -6.799 1.00 85.88 100 GLN A N 1
ATOM 719 C CA . GLN A 1 100 ? 2.874 13.876 -5.401 1.00 85.88 100 GLN A CA 1
ATOM 720 C C . GLN A 1 100 ? 1.587 13.756 -4.579 1.00 85.88 100 GLN A C 1
ATOM 722 O O . GLN A 1 100 ? 1.405 12.785 -3.853 1.00 85.88 100 GLN A O 1
ATOM 727 N N . SER A 1 101 ? 0.677 14.713 -4.751 1.00 88.94 101 SER A N 1
ATOM 728 C CA . SER A 1 101 ? -0.624 14.741 -4.082 1.00 88.94 101 SER A CA 1
ATOM 729 C C . SER A 1 101 ? -1.442 13.486 -4.374 1.00 88.94 101 SER A C 1
ATOM 731 O O . SER A 1 101 ? -1.915 12.818 -3.453 1.00 88.94 101 SER A O 1
ATOM 733 N N . ASN A 1 102 ? -1.537 13.106 -5.649 1.00 87.25 102 ASN A N 1
ATOM 734 C CA . ASN A 1 102 ? -2.229 11.890 -6.067 1.00 87.25 102 ASN A CA 1
ATOM 735 C C . ASN A 1 102 ? -1.535 10.633 -5.541 1.00 87.25 102 ASN A C 1
ATOM 737 O O . ASN A 1 102 ? -2.212 9.727 -5.065 1.00 87.25 102 ASN A O 1
ATOM 741 N N . TYR A 1 103 ? -0.202 10.586 -5.602 1.00 85.50 103 TYR A N 1
ATOM 742 C CA . TYR A 1 103 ? 0.576 9.457 -5.103 1.00 85.50 103 TYR A CA 1
ATOM 743 C C . TYR A 1 103 ? 0.330 9.225 -3.606 1.00 85.50 103 TYR A C 1
ATOM 745 O O . TYR A 1 103 ? -0.102 8.143 -3.225 1.00 85.50 103 TYR A O 1
ATOM 753 N N . LEU A 1 104 ? 0.498 10.254 -2.770 1.00 88.12 104 LEU A N 1
ATOM 754 C CA . LEU A 1 104 ? 0.314 10.145 -1.319 1.00 88.12 104 LEU A CA 1
ATOM 755 C C . LEU A 1 104 ? -1.147 9.867 -0.938 1.00 88.12 104 LEU A C 1
ATOM 757 O O . LEU A 1 104 ? -1.411 9.025 -0.083 1.00 88.12 104 LEU A O 1
ATOM 761 N N . SER A 1 105 ? -2.106 10.503 -1.621 1.00 89.19 105 SER A N 1
ATOM 762 C CA . SER A 1 105 ? -3.537 10.223 -1.415 1.00 89.19 105 SER A CA 1
ATOM 763 C C . SER A 1 105 ? -3.875 8.758 -1.711 1.00 89.19 105 SER A C 1
ATOM 765 O O . SER A 1 105 ? -4.620 8.123 -0.964 1.00 89.19 105 SER A O 1
ATOM 767 N N . ASN A 1 106 ? -3.323 8.213 -2.798 1.00 87.56 106 ASN A N 1
ATOM 768 C CA . ASN A 1 106 ? -3.513 6.814 -3.173 1.00 87.56 106 ASN A CA 1
ATOM 769 C C . ASN A 1 106 ? -2.786 5.865 -2.225 1.00 87.56 106 ASN A C 1
ATOM 771 O O . ASN A 1 106 ? -3.279 4.768 -1.995 1.00 87.56 106 ASN A O 1
ATOM 775 N N . PHE A 1 107 ? -1.664 6.281 -1.645 1.00 87.56 107 PHE A N 1
ATOM 776 C CA . PHE A 1 107 ? -0.953 5.485 -0.653 1.00 87.56 107 PHE A CA 1
ATOM 777 C C . PHE A 1 107 ? -1.820 5.264 0.595 1.00 87.56 107 PHE A C 1
ATOM 779 O O . PHE A 1 107 ? -2.029 4.127 1.015 1.00 87.56 107 PHE A O 1
ATOM 786 N N . VAL A 1 108 ? -2.455 6.322 1.114 1.00 91.69 108 VAL A N 1
ATOM 787 C CA . VAL A 1 108 ? -3.415 6.191 2.227 1.00 91.69 108 VAL A CA 1
ATOM 788 C C . VAL A 1 108 ? -4.576 5.282 1.864 1.00 91.69 108 VAL A C 1
ATOM 790 O O . VAL A 1 108 ? -4.886 4.346 2.598 1.00 91.69 108 VAL A O 1
ATOM 793 N N . ARG A 1 109 ? -5.214 5.535 0.722 1.00 91.31 109 ARG A N 1
ATOM 794 C CA . ARG A 1 109 ? -6.430 4.810 0.347 1.00 91.31 109 ARG A CA 1
ATOM 795 C C . ARG A 1 109 ? -6.161 3.352 -0.009 1.00 91.31 109 ARG A C 1
ATOM 797 O O . ARG A 1 109 ? -6.913 2.495 0.424 1.00 91.31 109 ARG A O 1
ATOM 804 N N . ASN A 1 110 ? -5.102 3.070 -0.757 1.00 89.25 110 ASN A N 1
ATOM 805 C CA . ASN A 1 110 ? -4.919 1.774 -1.409 1.00 89.25 110 ASN A CA 1
ATOM 806 C C . ASN A 1 110 ? -3.827 0.915 -0.754 1.00 89.25 110 ASN A C 1
ATOM 808 O O . ASN A 1 110 ? -3.836 -0.294 -0.950 1.00 89.25 110 ASN A O 1
ATOM 812 N N . VAL A 1 111 ? -2.891 1.501 0.007 1.00 88.56 111 VAL A N 1
ATOM 813 C CA . VAL A 1 111 ? -1.819 0.752 0.701 1.00 88.56 111 VAL A CA 1
ATOM 814 C C . VAL A 1 111 ? -2.110 0.609 2.183 1.00 88.56 111 VAL A C 1
ATOM 816 O O . VAL A 1 111 ? -2.097 -0.501 2.714 1.00 88.56 111 VAL A O 1
ATOM 819 N N . TYR A 1 112 ? -2.384 1.719 2.866 1.00 91.69 112 TYR A N 1
ATOM 820 C CA . TYR A 1 112 ? -2.735 1.656 4.282 1.00 91.69 112 TYR A CA 1
ATOM 821 C C . TYR A 1 112 ? -4.143 1.097 4.458 1.00 91.69 112 TYR A C 1
ATOM 823 O O . TYR A 1 112 ? -4.342 0.135 5.194 1.00 91.69 112 TYR A O 1
ATOM 831 N N . CYS A 1 113 ? -5.103 1.642 3.714 1.00 94.00 113 CYS A N 1
ATOM 832 C CA . CYS A 1 113 ? -6.511 1.290 3.845 1.00 94.00 113 CYS A CA 1
ATOM 833 C C . CYS A 1 113 ? -7.089 0.497 2.675 1.00 94.00 113 CYS A C 1
ATOM 835 O O . CYS A 1 113 ? -8.314 0.427 2.553 1.00 94.00 113 CYS A O 1
ATOM 837 N N . GLY A 1 114 ? -6.234 -0.080 1.828 1.00 92.94 114 GLY A N 1
ATOM 838 C CA . GLY A 1 114 ? -6.651 -1.074 0.848 1.00 92.94 114 GLY A CA 1
ATOM 839 C C . GLY A 1 114 ? -6.815 -2.430 1.522 1.00 92.94 114 GLY A C 1
ATOM 840 O O . GLY A 1 114 ? -6.033 -2.773 2.409 1.00 92.94 114 GLY A O 1
ATOM 841 N N . GLU A 1 115 ? -7.820 -3.188 1.104 1.00 92.31 115 GLU A N 1
ATOM 842 C CA . GLU A 1 115 ? -8.122 -4.512 1.643 1.00 92.31 115 GLU A CA 1
ATOM 843 C C . GLU A 1 115 ? -8.321 -5.513 0.504 1.00 92.31 115 GLU A C 1
ATOM 845 O O . GLU A 1 115 ? -8.996 -5.215 -0.486 1.00 92.31 115 GLU A O 1
ATOM 850 N N . GLU A 1 116 ? -7.748 -6.705 0.666 1.00 90.94 116 GLU A N 1
ATOM 851 C CA . GLU A 1 116 ? -7.938 -7.837 -0.235 1.00 90.94 116 GLU A CA 1
ATOM 852 C C . GLU A 1 116 ? -8.169 -9.109 0.583 1.00 90.94 116 GLU A C 1
ATOM 854 O O . GLU A 1 116 ? -7.337 -9.493 1.410 1.00 90.94 116 GLU A O 1
ATOM 859 N N . ASP A 1 117 ? -9.306 -9.766 0.352 1.00 89.81 117 ASP A N 1
ATOM 860 C CA . ASP A 1 117 ? -9.715 -10.997 1.041 1.00 89.81 117 ASP A CA 1
ATOM 861 C C . ASP A 1 117 ? -9.735 -10.887 2.581 1.00 89.81 117 ASP A C 1
ATOM 863 O O . ASP A 1 117 ? -9.368 -11.826 3.291 1.00 89.81 117 ASP A O 1
ATOM 867 N N . GLY A 1 118 ? -10.157 -9.739 3.125 1.00 89.75 118 GLY A N 1
ATOM 868 C CA . GLY A 1 118 ? -10.222 -9.513 4.575 1.00 89.75 118 GLY A CA 1
ATOM 869 C C . GLY A 1 118 ? -8.887 -9.143 5.231 1.00 89.75 118 GLY A C 1
ATOM 870 O O . GLY A 1 118 ? -8.833 -8.972 6.452 1.00 89.75 118 GLY A O 1
ATOM 871 N N . GLU A 1 119 ? -7.806 -9.021 4.456 1.00 92.25 119 GLU A N 1
ATOM 872 C CA . GLU A 1 119 ? -6.485 -8.611 4.934 1.00 92.25 119 GLU A CA 1
ATOM 873 C C . GLU A 1 119 ? -6.115 -7.235 4.366 1.00 92.25 119 GLU A C 1
ATOM 875 O O . GLU A 1 119 ? -6.107 -7.021 3.151 1.00 92.25 119 GLU A O 1
ATOM 880 N N . TYR A 1 120 ? -5.777 -6.292 5.248 1.00 94.31 120 TYR A N 1
ATOM 881 C CA . TYR A 1 120 ? -5.299 -4.974 4.840 1.00 94.31 120 TYR A CA 1
ATOM 882 C C . TYR A 1 120 ? -3.935 -5.077 4.159 1.00 94.31 120 TYR A C 1
ATOM 884 O O . TYR A 1 120 ? -3.051 -5.815 4.598 1.00 94.31 120 TYR A O 1
ATOM 892 N N . CYS A 1 121 ? -3.730 -4.282 3.115 1.00 93.31 121 CYS A N 1
ATOM 893 C CA . CYS A 1 121 ? -2.562 -4.360 2.244 1.00 93.31 121 CYS A CA 1
ATOM 894 C C . CYS A 1 121 ? -1.225 -4.208 2.974 1.00 93.31 121 CYS A C 1
ATOM 896 O O . CYS A 1 121 ? -0.265 -4.911 2.658 1.00 93.31 121 CYS A O 1
ATOM 898 N N . THR A 1 122 ? -1.164 -3.352 3.996 1.00 91.94 122 THR A N 1
ATOM 899 C CA . THR A 1 122 ? 0.031 -3.232 4.844 1.00 91.94 122 THR A CA 1
ATOM 900 C C . THR A 1 122 ? 0.286 -4.510 5.654 1.00 91.94 122 THR A C 1
ATOM 902 O O . THR A 1 122 ? 1.422 -4.973 5.734 1.00 91.94 122 THR A O 1
ATOM 905 N N . VAL A 1 123 ? -0.762 -5.137 6.201 1.00 93.94 123 VAL A N 1
ATOM 906 C CA . VAL A 1 123 ? -0.653 -6.407 6.944 1.00 93.94 123 VAL A CA 1
ATOM 907 C C . VAL A 1 123 ? -0.220 -7.540 6.018 1.00 93.94 123 VAL A C 1
ATOM 909 O O . VAL A 1 123 ? 0.685 -8.301 6.366 1.00 93.94 123 VAL A O 1
ATOM 912 N N . ARG A 1 124 ? -0.798 -7.604 4.813 1.00 93.44 124 ARG A N 1
ATOM 913 C CA . ARG A 1 124 ? -0.391 -8.536 3.756 1.00 93.44 124 ARG A CA 1
ATOM 914 C C . ARG A 1 124 ? 1.085 -8.356 3.398 1.00 93.44 124 ARG A C 1
ATOM 916 O O . ARG A 1 124 ? 1.814 -9.343 3.327 1.00 93.44 124 ARG A O 1
ATOM 923 N N . GLY A 1 125 ? 1.534 -7.111 3.230 1.00 91.25 125 GLY A N 1
ATOM 924 C CA . GLY A 1 125 ? 2.935 -6.774 2.975 1.00 91.25 125 GLY A CA 1
ATOM 925 C C . GLY A 1 125 ? 3.868 -7.293 4.070 1.00 91.25 125 GLY A C 1
ATOM 926 O O . GLY A 1 125 ? 4.829 -7.990 3.760 1.00 91.25 125 GLY A O 1
ATOM 927 N N . ILE A 1 126 ? 3.539 -7.053 5.344 1.00 91.69 126 ILE A N 1
ATOM 928 C CA . ILE A 1 126 ? 4.314 -7.554 6.495 1.00 91.69 126 ILE A CA 1
ATOM 929 C C . ILE A 1 126 ? 4.331 -9.088 6.530 1.00 91.69 126 ILE A C 1
ATOM 931 O O . ILE A 1 126 ? 5.378 -9.701 6.728 1.00 91.69 126 ILE A O 1
ATOM 935 N N . ARG A 1 127 ? 3.176 -9.734 6.318 1.00 92.56 127 ARG A N 1
ATOM 936 C CA . ARG A 1 127 ? 3.064 -11.201 6.304 1.00 92.56 127 ARG A CA 1
ATOM 937 C C . ARG A 1 127 ? 3.925 -11.820 5.208 1.00 92.56 127 ARG A C 1
ATOM 939 O O . ARG A 1 127 ? 4.531 -12.867 5.432 1.00 92.56 127 ARG A O 1
ATOM 946 N N . LEU A 1 128 ? 3.925 -11.216 4.022 1.00 91.50 128 LEU A N 1
ATOM 947 C CA . LEU A 1 128 ? 4.704 -11.699 2.890 1.00 91.50 128 LEU A CA 1
ATOM 948 C C . LEU A 1 128 ? 6.187 -11.358 3.050 1.00 91.50 128 LEU A C 1
ATOM 950 O O . LEU A 1 128 ? 7.001 -12.201 2.682 1.00 91.50 128 LEU A O 1
ATOM 954 N N . GLY A 1 129 ? 6.539 -10.204 3.624 1.00 87.06 129 GLY A N 1
ATOM 955 C CA . GLY A 1 129 ? 7.893 -9.810 4.029 1.00 87.06 129 GLY A CA 1
ATOM 956 C C . GLY A 1 129 ? 8.980 -10.268 3.053 1.00 87.06 129 GLY A C 1
ATOM 957 O O . GLY A 1 129 ? 8.940 -9.957 1.865 1.00 87.06 129 GLY A O 1
ATOM 958 N N . ASN A 1 130 ? 9.893 -11.110 3.546 1.00 83.75 130 ASN A N 1
ATOM 959 C CA . ASN A 1 130 ? 11.034 -11.673 2.802 1.00 83.75 130 ASN A CA 1
ATOM 960 C C . ASN A 1 130 ? 10.667 -12.570 1.607 1.00 83.75 130 ASN A C 1
ATOM 962 O O . ASN A 1 130 ? 11.548 -13.021 0.880 1.00 83.75 130 ASN A O 1
ATOM 966 N N . THR A 1 131 ? 9.391 -12.906 1.428 1.00 90.12 131 THR A N 1
ATOM 967 C CA . THR A 1 131 ? 8.938 -13.666 0.261 1.00 90.12 131 THR A CA 1
ATOM 968 C C . THR A 1 131 ? 8.688 -12.755 -0.939 1.00 90.12 131 THR A C 1
ATOM 970 O O . THR A 1 131 ? 8.705 -13.250 -2.066 1.00 90.12 131 THR A O 1
ATOM 973 N N . LEU A 1 132 ? 8.465 -11.451 -0.740 1.00 90.81 132 LEU A N 1
ATOM 974 C CA . LEU A 1 132 ? 8.364 -10.502 -1.846 1.00 90.81 132 LEU A CA 1
ATOM 975 C C . LEU A 1 132 ? 9.749 -10.298 -2.482 1.00 90.81 132 LEU A C 1
ATOM 977 O O . LEU A 1 132 ? 10.741 -10.208 -1.757 1.00 90.81 132 LEU A O 1
ATOM 981 N N . PRO A 1 133 ? 9.839 -10.244 -3.822 1.00 91.12 133 PRO A N 1
ATOM 982 C CA . PRO A 1 133 ? 11.105 -9.968 -4.486 1.00 91.12 133 PRO A CA 1
ATOM 983 C C . PRO A 1 133 ? 11.571 -8.546 -4.165 1.00 91.12 133 PRO A C 1
ATOM 985 O O . PRO A 1 133 ? 10.753 -7.630 -4.027 1.00 91.12 133 PRO A O 1
ATOM 988 N N . SER A 1 134 ? 12.889 -8.358 -4.081 1.00 87.69 134 SER A N 1
ATOM 989 C CA . SER A 1 134 ? 13.448 -7.009 -4.060 1.00 87.69 134 SER A CA 1
ATOM 990 C C . SER A 1 134 ? 13.248 -6.354 -5.425 1.00 87.69 134 SER A C 1
ATOM 992 O O . SER A 1 134 ? 13.444 -6.986 -6.459 1.00 87.69 134 SER A O 1
ATOM 994 N N . LEU A 1 135 ? 12.890 -5.071 -5.426 1.00 88.19 135 LEU A N 1
ATOM 995 C CA . LEU A 1 135 ? 12.725 -4.278 -6.643 1.00 88.19 135 LEU A CA 1
ATOM 996 C C . LEU A 1 135 ? 13.951 -3.402 -6.938 1.00 88.19 135 LEU A C 1
ATOM 998 O O . LEU A 1 135 ? 13.871 -2.500 -7.768 1.00 88.19 135 LEU A O 1
ATOM 1002 N N . ASP A 1 136 ? 15.098 -3.682 -6.313 1.00 87.25 136 ASP A N 1
ATOM 1003 C CA . ASP A 1 136 ? 16.341 -2.914 -6.499 1.00 87.25 136 ASP A CA 1
ATOM 1004 C C . ASP A 1 136 ? 16.872 -2.967 -7.941 1.00 87.25 136 ASP A C 1
ATOM 1006 O O . ASP A 1 136 ? 17.626 -2.093 -8.370 1.00 87.25 136 ASP A O 1
ATOM 1010 N N . THR A 1 137 ? 16.484 -3.992 -8.710 1.00 86.38 137 THR A N 1
ATOM 1011 C CA . THR A 1 137 ? 16.847 -4.108 -10.131 1.00 86.38 137 THR A CA 1
ATOM 1012 C C . THR A 1 137 ? 15.964 -3.251 -11.044 1.00 86.38 137 THR A C 1
ATOM 1014 O O . THR A 1 137 ? 1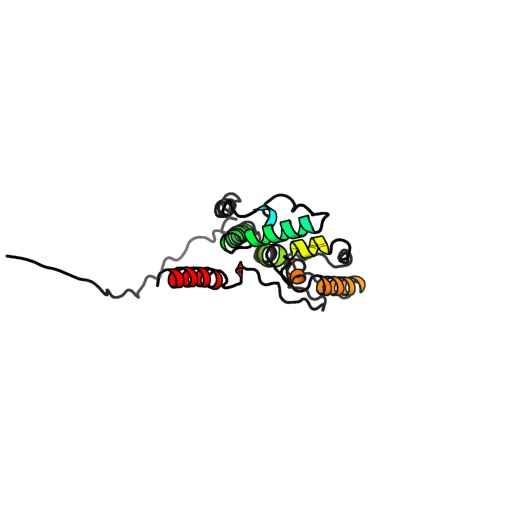6.268 -3.098 -12.233 1.00 86.38 137 THR A O 1
ATOM 1017 N N . CYS A 1 138 ? 14.885 -2.675 -10.507 1.00 89.19 138 CYS A N 1
ATOM 1018 C CA . CYS A 1 138 ? 13.962 -1.831 -11.247 1.00 89.19 138 CYS A CA 1
ATOM 1019 C C . CYS A 1 138 ? 14.361 -0.350 -11.242 1.00 89.19 138 CYS A C 1
ATOM 1021 O O . CYS A 1 138 ? 15.022 0.133 -10.323 1.00 89.19 138 CYS A O 1
ATOM 1023 N N . PRO A 1 139 ? 13.941 0.419 -12.264 1.00 89.19 139 PRO A N 1
ATOM 1024 C CA . PRO A 1 139 ? 14.152 1.859 -12.284 1.00 89.19 139 PRO A CA 1
ATOM 1025 C C . PRO A 1 139 ? 13.461 2.552 -11.106 1.00 89.19 139 PRO A C 1
ATOM 1027 O O . PRO A 1 139 ? 12.309 2.260 -10.783 1.00 89.19 139 PRO A O 1
ATOM 1030 N N . ASN A 1 140 ? 14.134 3.553 -10.541 1.00 86.38 140 ASN A N 1
ATOM 1031 C CA . ASN A 1 140 ? 13.523 4.456 -9.571 1.00 86.38 140 ASN A CA 1
ATOM 1032 C C . ASN A 1 140 ? 12.335 5.218 -10.175 1.00 86.38 140 ASN A C 1
ATOM 1034 O O . ASN A 1 140 ? 12.251 5.445 -11.388 1.00 86.38 140 ASN A O 1
ATOM 1038 N N . LEU A 1 141 ? 11.436 5.675 -9.304 1.00 85.38 141 LEU A N 1
ATOM 1039 C CA . LEU A 1 141 ? 10.333 6.540 -9.707 1.00 85.38 141 LEU A CA 1
ATOM 1040 C C . LEU A 1 141 ? 10.859 7.888 -10.209 1.00 85.38 141 LEU A C 1
ATOM 1042 O O . LEU A 1 141 ? 11.749 8.492 -9.612 1.00 85.38 141 LEU A O 1
ATOM 1046 N N . ASN A 1 142 ? 10.280 8.381 -11.301 1.00 85.00 142 ASN A N 1
ATOM 1047 C CA . ASN A 1 142 ? 10.566 9.728 -11.788 1.00 85.00 142 ASN A CA 1
ATOM 1048 C C . ASN A 1 142 ? 9.817 10.804 -10.970 1.00 85.00 142 ASN A C 1
ATOM 1050 O O . ASN A 1 142 ? 9.014 10.503 -10.090 1.00 85.00 142 ASN A O 1
ATOM 1054 N N . ASN A 1 143 ? 9.998 12.079 -11.330 1.00 83.00 143 ASN A N 1
ATOM 1055 C CA . ASN A 1 143 ? 9.329 13.220 -10.677 1.00 83.00 143 ASN A CA 1
ATOM 1056 C C . ASN A 1 143 ? 7.787 13.187 -10.750 1.00 83.00 143 ASN A C 1
ATOM 1058 O O . ASN A 1 143 ? 7.113 13.905 -10.016 1.00 83.00 143 ASN A O 1
ATOM 1062 N N . ASN A 1 144 ? 7.221 12.366 -11.639 1.00 82.69 144 ASN A N 1
ATOM 1063 C CA . ASN A 1 144 ? 5.783 12.136 -11.753 1.00 82.69 144 ASN A CA 1
ATOM 1064 C C . ASN A 1 144 ? 5.323 10.894 -10.978 1.00 82.69 144 ASN A C 1
ATOM 1066 O O . ASN A 1 144 ? 4.204 10.434 -11.205 1.00 82.69 144 ASN A O 1
ATOM 1070 N N . PHE A 1 145 ? 6.168 10.342 -10.100 1.00 83.62 145 PHE A N 1
ATOM 1071 C CA . PHE A 1 145 ? 5.902 9.117 -9.346 1.00 83.62 145 PHE A CA 1
ATOM 1072 C C . PHE A 1 145 ? 5.467 7.983 -10.277 1.00 83.62 145 PHE A C 1
ATOM 1074 O O . PHE A 1 145 ? 4.460 7.328 -10.058 1.00 83.62 145 PHE A O 1
ATOM 1081 N N . THR A 1 146 ? 6.177 7.825 -11.393 1.00 84.19 146 THR A N 1
ATOM 1082 C CA . THR A 1 146 ? 5.921 6.808 -12.420 1.00 84.19 146 THR A CA 1
ATOM 1083 C C . THR A 1 146 ? 7.182 5.972 -12.576 1.00 84.19 146 THR A C 1
ATOM 1085 O O . THR A 1 146 ? 8.278 6.530 -12.685 1.00 84.19 146 THR A O 1
ATOM 1088 N N . MET A 1 147 ? 7.030 4.650 -12.614 1.00 87.44 147 MET A N 1
ATOM 1089 C CA . MET A 1 147 ? 8.131 3.745 -12.937 1.00 87.44 147 MET A CA 1
ATOM 1090 C C . MET A 1 147 ? 8.239 3.617 -14.457 1.00 87.44 147 MET A C 1
ATOM 1092 O O . MET A 1 147 ? 7.279 3.224 -15.122 1.00 87.44 147 MET A O 1
ATOM 1096 N N . VAL A 1 148 ? 9.392 3.991 -15.016 1.00 89.00 148 VAL A N 1
ATOM 1097 C CA . VAL A 1 148 ? 9.609 3.984 -16.467 1.00 89.00 148 VAL A CA 1
ATOM 1098 C C . VAL A 1 148 ? 10.681 2.964 -16.831 1.00 89.00 148 VAL A C 1
ATOM 1100 O O . VAL A 1 148 ? 11.872 3.229 -16.695 1.00 89.00 148 VAL A O 1
ATOM 1103 N N . CYS A 1 149 ? 10.249 1.810 -17.324 1.00 89.69 149 CYS A N 1
ATOM 1104 C CA . CYS A 1 149 ? 11.111 0.808 -17.923 1.00 89.69 149 CYS A CA 1
ATOM 1105 C C . C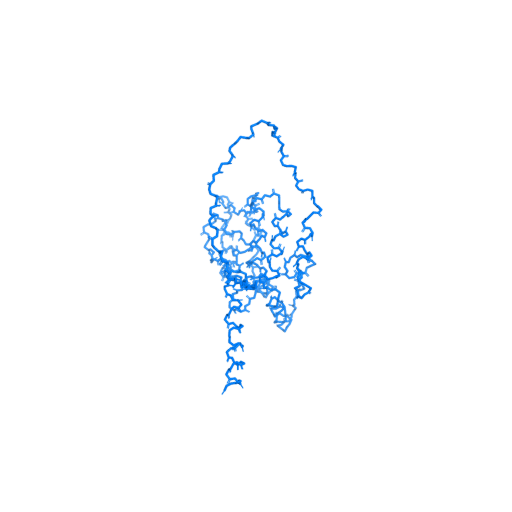YS A 1 149 ? 11.482 1.181 -19.365 1.00 89.69 149 CYS A C 1
ATOM 1107 O O . CYS A 1 149 ? 10.680 1.730 -20.131 1.00 89.69 149 CYS A O 1
ATOM 1109 N N . THR A 1 150 ? 12.727 0.891 -19.731 1.00 90.06 150 THR A N 1
ATOM 1110 C CA . THR A 1 150 ? 13.328 1.191 -21.035 1.00 90.06 150 THR A CA 1
ATOM 1111 C C . THR A 1 150 ? 13.977 -0.067 -21.617 1.00 90.06 150 THR A C 1
ATOM 1113 O O . THR A 1 150 ? 13.967 -1.135 -21.006 1.00 90.06 150 THR A O 1
ATOM 1116 N N . ALA A 1 151 ? 14.584 0.049 -22.803 1.00 87.81 151 ALA A N 1
ATOM 1117 C CA . ALA A 1 151 ? 15.306 -1.057 -23.436 1.00 87.81 151 ALA A CA 1
ATOM 1118 C C . ALA A 1 151 ? 16.513 -1.565 -22.621 1.00 87.81 151 ALA A C 1
ATOM 1120 O O . ALA A 1 151 ? 16.993 -2.664 -22.875 1.00 87.81 151 ALA A O 1
ATOM 1121 N N . THR A 1 152 ? 17.011 -0.780 -21.660 1.00 91.69 152 THR A N 1
ATOM 1122 C CA . THR A 1 152 ? 18.124 -1.167 -20.782 1.00 91.69 152 THR A CA 1
ATOM 1123 C C . THR A 1 152 ? 17.658 -1.741 -19.446 1.00 91.69 152 THR A C 1
ATOM 1125 O O . THR A 1 152 ? 18.495 -2.125 -18.634 1.00 91.69 152 THR A O 1
ATOM 1128 N N . THR A 1 153 ? 16.349 -1.771 -19.178 1.00 93.00 153 THR A N 1
ATOM 1129 C CA . THR A 1 153 ? 15.816 -2.378 -17.955 1.00 93.00 153 THR A CA 1
ATOM 1130 C C . THR A 1 153 ? 16.076 -3.888 -17.986 1.00 93.00 153 THR A C 1
ATOM 1132 O O . THR A 1 153 ? 15.725 -4.533 -18.977 1.00 93.00 153 THR A O 1
ATOM 1135 N N . PRO A 1 154 ? 16.691 -4.465 -16.937 1.00 93.31 154 PRO A N 1
ATOM 1136 C CA . PRO A 1 154 ? 17.026 -5.884 -16.912 1.00 93.31 154 PRO A CA 1
ATOM 1137 C C . PRO A 1 154 ? 15.770 -6.757 -16.855 1.00 93.31 154 PRO A C 1
ATOM 1139 O O . PRO A 1 154 ? 14.763 -6.365 -16.267 1.00 93.31 154 PRO A O 1
ATOM 1142 N N . GLN A 1 155 ? 15.856 -7.972 -17.412 1.00 92.94 155 GLN A N 1
ATOM 1143 C CA . GLN A 1 155 ? 14.749 -8.937 -17.391 1.00 92.94 155 GLN A CA 1
ATOM 1144 C C . GLN A 1 155 ? 14.288 -9.257 -15.959 1.00 92.94 155 GLN A C 1
ATOM 1146 O O . GLN A 1 155 ? 13.088 -9.352 -15.718 1.00 92.94 155 GLN A O 1
ATOM 1151 N N . SER A 1 156 ? 15.226 -9.306 -15.005 1.00 93.88 156 SER A N 1
ATOM 1152 C CA . SER A 1 156 ? 14.935 -9.535 -13.586 1.00 93.88 156 SER A CA 1
ATOM 1153 C C . SER A 1 156 ? 13.897 -8.562 -13.032 1.00 93.88 156 SER A C 1
ATOM 1155 O O . SER A 1 156 ? 12.999 -8.994 -12.330 1.00 93.88 156 SER A O 1
ATOM 1157 N N . CYS A 1 157 ? 13.935 -7.281 -13.418 1.00 92.81 157 CYS A N 1
ATOM 1158 C CA . CYS A 1 157 ? 12.948 -6.310 -12.948 1.00 92.81 157 CYS A CA 1
ATOM 1159 C C . CYS A 1 157 ? 11.526 -6.681 -13.391 1.00 92.81 157 CYS A C 1
ATOM 1161 O O . CYS A 1 157 ? 10.581 -6.564 -12.618 1.00 92.81 157 CYS A O 1
ATOM 1163 N N . TYR A 1 158 ? 11.351 -7.144 -14.630 1.00 91.88 158 TYR A N 1
ATOM 1164 C CA . TYR A 1 158 ? 10.034 -7.547 -15.124 1.00 91.88 158 TYR A CA 1
ATOM 1165 C C . TYR A 1 158 ? 9.521 -8.792 -14.395 1.00 91.88 158 TYR A C 1
ATOM 1167 O O . TYR A 1 158 ? 8.346 -8.846 -14.025 1.00 91.88 158 TYR A O 1
ATOM 1175 N N . ASP A 1 159 ? 10.405 -9.759 -14.151 1.00 93.19 159 ASP A N 1
ATOM 1176 C CA . ASP A 1 159 ? 10.085 -10.997 -13.439 1.00 93.19 159 ASP A CA 1
ATOM 1177 C C . ASP A 1 159 ? 9.752 -10.711 -11.959 1.00 93.19 159 ASP A C 1
ATOM 1179 O O . ASP A 1 159 ? 8.768 -11.236 -11.421 1.00 93.19 159 ASP A O 1
ATOM 1183 N N . ASP A 1 160 ? 10.509 -9.810 -11.327 1.00 93.25 160 ASP A N 1
ATOM 1184 C CA . ASP A 1 160 ? 10.302 -9.343 -9.956 1.00 93.25 160 ASP A CA 1
ATOM 1185 C C . ASP A 1 160 ? 8.995 -8.550 -9.836 1.00 93.25 160 ASP A C 1
ATOM 1187 O O . ASP A 1 160 ? 8.193 -8.831 -8.948 1.00 93.25 160 ASP A O 1
ATOM 1191 N N . LEU A 1 161 ? 8.702 -7.624 -10.757 1.00 91.75 161 LEU A N 1
ATOM 1192 C CA . LEU A 1 161 ? 7.433 -6.882 -10.783 1.00 91.75 161 LEU A CA 1
ATOM 1193 C C . LEU A 1 161 ? 6.234 -7.809 -10.996 1.00 91.75 161 LEU A C 1
ATOM 1195 O O . LEU A 1 161 ? 5.211 -7.647 -10.331 1.00 91.75 161 LEU A O 1
ATOM 1199 N N . SER A 1 162 ? 6.348 -8.788 -11.897 1.00 91.88 162 SER A N 1
ATOM 1200 C CA . SER A 1 162 ? 5.290 -9.776 -12.127 1.00 91.88 162 SER A CA 1
ATOM 1201 C C . SER A 1 162 ? 5.053 -10.623 -10.878 1.00 91.88 162 SER A C 1
ATOM 1203 O O . SER A 1 162 ? 3.909 -10.840 -10.473 1.00 91.88 162 SER A O 1
ATOM 1205 N N . THR A 1 163 ? 6.129 -11.072 -10.230 1.00 93.62 163 THR A N 1
ATOM 1206 C CA . THR A 1 163 ? 6.051 -11.847 -8.987 1.00 93.62 163 THR A CA 1
ATOM 1207 C C . THR A 1 163 ? 5.460 -11.006 -7.858 1.00 93.62 163 THR A C 1
ATOM 1209 O O . THR A 1 163 ? 4.549 -11.467 -7.170 1.00 93.62 163 THR A O 1
ATOM 1212 N N . TYR A 1 164 ? 5.919 -9.765 -7.698 1.00 92.50 164 TYR A N 1
ATOM 1213 C CA . TYR A 1 164 ? 5.405 -8.813 -6.720 1.00 92.50 164 TYR A CA 1
ATOM 1214 C C . TYR A 1 164 ? 3.904 -8.588 -6.911 1.00 92.50 164 TYR A C 1
ATOM 1216 O O . TYR A 1 164 ? 3.131 -8.789 -5.975 1.00 92.50 164 TYR A O 1
ATOM 1224 N N . SER A 1 165 ? 3.487 -8.258 -8.138 1.00 91.50 165 SER A N 1
ATOM 1225 C CA . SER A 1 165 ? 2.082 -8.042 -8.485 1.00 91.50 165 SER A CA 1
ATOM 1226 C C . SER A 1 165 ? 1.232 -9.272 -8.173 1.00 91.50 165 SER A C 1
ATOM 1228 O O . SER A 1 165 ? 0.217 -9.153 -7.502 1.00 91.50 165 SER A O 1
ATOM 1230 N N . SER A 1 166 ? 1.674 -10.467 -8.576 1.00 92.69 166 SER A N 1
ATOM 1231 C CA . SER A 1 166 ? 0.916 -11.708 -8.353 1.00 92.69 166 SER A CA 1
ATOM 1232 C C . SER A 1 166 ? 0.704 -12.058 -6.875 1.00 92.69 166 SER A C 1
ATOM 1234 O O . SER A 1 166 ? -0.284 -12.697 -6.529 1.00 92.69 166 SER A O 1
ATOM 1236 N N . ARG A 1 167 ? 1.629 -11.658 -5.994 1.00 92.88 167 ARG A N 1
ATOM 1237 C CA . ARG A 1 167 ? 1.560 -11.963 -4.555 1.00 92.88 167 ARG A CA 1
ATOM 1238 C C . ARG A 1 167 ? 0.804 -10.905 -3.769 1.00 92.88 167 ARG A C 1
ATOM 1240 O O . ARG A 1 167 ? 0.142 -11.228 -2.784 1.00 92.88 167 ARG A O 1
ATOM 1247 N N . MET A 1 168 ? 0.937 -9.651 -4.185 1.00 91.88 168 MET A N 1
ATOM 1248 C CA . MET A 1 168 ? 0.266 -8.527 -3.546 1.00 91.88 168 MET A CA 1
ATOM 1249 C C . MET A 1 168 ? -1.147 -8.297 -4.091 1.00 91.88 168 MET A C 1
ATOM 1251 O O . MET A 1 168 ? -1.906 -7.620 -3.412 1.00 91.88 168 MET A O 1
ATOM 1255 N N . GLY A 1 169 ? -1.506 -8.841 -5.258 1.00 91.81 169 GLY A N 1
ATOM 1256 C CA . GLY A 1 169 ? -2.827 -8.653 -5.864 1.00 91.81 169 GLY A CA 1
ATOM 1257 C C . GLY A 1 169 ? -3.146 -7.171 -6.057 1.00 91.81 169 GLY A C 1
ATOM 1258 O O . GLY A 1 169 ? -2.277 -6.381 -6.459 1.00 91.81 169 GLY A O 1
ATOM 1259 N N . CYS A 1 170 ? -4.357 -6.752 -5.683 1.00 90.56 170 CYS A N 1
ATOM 1260 C CA . CYS A 1 170 ? -4.757 -5.343 -5.775 1.00 90.56 170 CYS A CA 1
ATOM 1261 C C . CYS A 1 170 ? -3.916 -4.400 -4.889 1.00 90.56 170 CYS A C 1
ATOM 1263 O O . CYS A 1 170 ? -3.859 -3.190 -5.148 1.00 90.56 170 CYS A O 1
ATOM 1265 N N . CYS A 1 171 ? -3.221 -4.924 -3.869 1.00 90.56 171 CYS A N 1
ATOM 1266 C CA . CYS A 1 171 ? -2.371 -4.128 -2.979 1.00 90.56 171 CYS A CA 1
ATOM 1267 C C . CYS A 1 171 ? -1.099 -3.630 -3.673 1.00 90.56 171 CYS A C 1
ATOM 1269 O O . CYS A 1 171 ? -0.469 -2.671 -3.220 1.00 90.56 171 CYS A O 1
ATOM 1271 N N . ALA A 1 172 ? -0.722 -4.256 -4.789 1.00 88.69 172 ALA A N 1
ATOM 1272 C CA . ALA A 1 172 ? 0.475 -3.905 -5.534 1.00 88.69 172 ALA A CA 1
ATOM 1273 C C . ALA A 1 172 ? 0.392 -2.496 -6.143 1.00 88.69 172 ALA A C 1
ATOM 1275 O O . ALA A 1 172 ? 1.364 -1.744 -6.093 1.00 88.69 172 ALA A O 1
ATOM 1276 N N . ALA A 1 173 ? -0.779 -2.117 -6.668 1.00 80.06 173 ALA A N 1
ATOM 1277 C CA . ALA A 1 173 ? -0.993 -0.858 -7.389 1.00 80.06 173 ALA A CA 1
ATOM 1278 C C . ALA A 1 173 ? -0.975 0.399 -6.496 1.00 80.06 173 ALA A C 1
ATOM 1280 O O . ALA A 1 173 ? -0.953 1.526 -7.001 1.00 80.06 173 ALA A O 1
ATOM 1281 N N . GLY A 1 174 ? -1.026 0.222 -5.173 1.00 70.56 174 GLY A N 1
ATOM 1282 C CA . GLY A 1 174 ? -0.837 1.308 -4.217 1.00 70.56 174 GLY A CA 1
ATOM 1283 C C . GLY A 1 174 ? 0.640 1.590 -3.913 1.00 70.56 174 GLY A C 1
ATOM 1284 O O . GLY A 1 174 ? 0.995 2.744 -3.685 1.00 70.56 174 GLY A O 1
ATOM 1285 N N . ILE A 1 175 ? 1.488 0.553 -3.915 1.00 74.06 175 ILE A N 1
ATOM 1286 C CA . ILE A 1 175 ? 2.916 0.646 -3.562 1.00 74.06 175 ILE A CA 1
ATOM 1287 C C . ILE A 1 175 ? 3.754 0.950 -4.801 1.00 74.06 175 ILE A C 1
ATOM 1289 O O . ILE A 1 175 ? 4.583 1.859 -4.799 1.00 74.06 175 ILE A O 1
ATOM 1293 N N . ILE A 1 176 ? 3.509 0.211 -5.880 1.00 73.81 176 ILE A N 1
ATOM 1294 C CA . ILE A 1 176 ? 4.058 0.521 -7.193 1.00 73.81 176 ILE A CA 1
ATOM 1295 C C . ILE A 1 176 ? 3.063 1.440 -7.875 1.00 73.81 176 ILE A C 1
ATOM 1297 O O . ILE A 1 176 ? 1.875 1.117 -7.925 1.00 73.81 176 ILE A O 1
ATOM 1301 N N . PRO A 1 177 ? 3.502 2.600 -8.388 1.00 66.69 177 PRO A N 1
ATOM 1302 C CA . PRO A 1 177 ? 2.568 3.527 -8.980 1.00 66.69 177 PRO A CA 1
ATOM 1303 C C . PRO A 1 177 ? 1.820 2.853 -10.121 1.00 66.69 177 PRO A C 1
ATOM 1305 O O . PRO A 1 177 ? 2.418 2.297 -11.041 1.00 66.69 177 PRO A O 1
ATOM 1308 N N . TYR A 1 178 ? 0.497 2.998 -10.089 1.00 62.97 178 TYR A N 1
ATOM 1309 C CA . TYR A 1 178 ? -0.411 2.555 -11.147 1.00 62.97 178 TYR A CA 1
ATOM 1310 C C . TYR A 1 178 ? 0.046 2.984 -12.555 1.00 62.97 178 TYR A C 1
ATOM 1312 O O . TYR A 1 178 ? -0.255 2.334 -13.554 1.00 62.97 178 TYR A O 1
ATOM 1320 N N . ARG A 1 179 ? 0.792 4.092 -12.652 1.00 68.19 179 ARG A N 1
ATOM 1321 C CA . ARG A 1 179 ? 1.453 4.500 -13.889 1.00 68.19 179 ARG A CA 1
ATOM 1322 C C . ARG A 1 179 ? 2.841 3.868 -13.972 1.00 68.19 179 ARG A C 1
ATOM 1324 O O . ARG A 1 179 ? 3.791 4.342 -13.349 1.00 68.19 179 ARG A O 1
ATOM 1331 N N . GLN A 1 180 ? 2.946 2.852 -14.819 1.00 79.00 180 GLN A N 1
ATOM 1332 C CA . GLN A 1 180 ? 4.209 2.282 -15.274 1.00 79.00 180 GLN A CA 1
ATOM 1333 C C . GLN A 1 180 ? 4.098 1.799 -16.727 1.00 79.00 180 GLN A C 1
ATOM 1335 O O . GLN A 1 180 ? 2.998 1.552 -17.221 1.00 79.00 180 GLN A O 1
ATOM 1340 N N . ASN A 1 181 ? 5.224 1.724 -17.439 1.00 83.19 181 ASN A N 1
ATOM 1341 C CA . ASN A 1 181 ? 5.295 1.262 -18.838 1.00 83.19 181 ASN A CA 1
ATOM 1342 C C . ASN A 1 181 ? 6.101 -0.046 -18.995 1.00 83.19 181 ASN A C 1
ATOM 1344 O O . ASN A 1 181 ? 6.504 -0.402 -20.103 1.00 83.19 181 ASN A O 1
ATOM 1348 N N . CYS A 1 182 ? 6.321 -0.764 -17.900 1.00 84.69 182 CYS A N 1
ATOM 1349 C CA . CYS A 1 182 ? 7.059 -2.019 -17.813 1.00 84.69 182 CYS A CA 1
ATOM 1350 C C . CYS A 1 182 ? 6.276 -3.226 -18.344 1.00 84.69 182 CYS A C 1
ATOM 1352 O O . CYS A 1 182 ? 6.750 -4.345 -18.237 1.00 84.69 182 CYS A O 1
ATOM 1354 N N . ARG A 1 183 ? 5.087 -3.034 -18.935 1.00 83.50 183 ARG A N 1
ATOM 1355 C CA . ARG A 1 183 ? 4.273 -4.106 -19.550 1.00 83.50 183 ARG A CA 1
ATOM 1356 C C . ARG A 1 183 ? 3.909 -5.262 -18.604 1.00 83.50 183 ARG A C 1
ATOM 1358 O O . ARG A 1 183 ? 3.481 -6.311 -19.071 1.00 83.50 183 ARG A O 1
ATOM 1365 N N . VAL A 1 184 ? 4.041 -5.058 -17.296 1.00 85.50 184 VAL A N 1
ATOM 1366 C CA . VAL A 1 184 ? 3.519 -5.957 -16.262 1.00 85.50 184 VAL A CA 1
ATOM 1367 C C . VAL A 1 184 ? 2.091 -5.531 -15.948 1.00 85.50 184 VAL A C 1
ATOM 1369 O O . VAL A 1 184 ? 1.824 -4.337 -15.806 1.00 85.50 184 VAL A O 1
ATOM 1372 N N . THR A 1 185 ? 1.166 -6.480 -15.867 1.00 84.62 185 THR A N 1
ATOM 1373 C CA . THR A 1 185 ? -0.221 -6.191 -15.492 1.00 84.62 185 THR A CA 1
ATOM 1374 C C . THR A 1 185 ? -0.334 -6.155 -13.977 1.00 84.62 185 THR A C 1
ATOM 1376 O O . THR A 1 185 ? 0.069 -7.105 -13.315 1.00 84.62 185 THR A O 1
ATOM 1379 N N . PHE A 1 186 ? -0.897 -5.069 -13.457 1.00 85.25 186 PHE A N 1
ATOM 1380 C CA . PHE A 1 186 ? -1.273 -4.938 -12.055 1.00 85.25 186 PHE A CA 1
ATOM 1381 C C . PHE A 1 186 ? -2.788 -4.985 -11.956 1.00 85.25 186 PHE A C 1
ATOM 1383 O O . PHE A 1 186 ? -3.478 -4.414 -12.809 1.00 85.25 186 PHE A O 1
ATOM 1390 N N . ASP A 1 187 ? -3.291 -5.630 -10.910 1.00 86.44 187 ASP A N 1
ATOM 1391 C CA . ASP A 1 187 ? -4.706 -5.545 -10.591 1.00 86.44 187 ASP A CA 1
ATOM 1392 C C . ASP A 1 187 ? -5.084 -4.089 -10.271 1.00 86.44 187 ASP A C 1
ATOM 1394 O O . ASP A 1 187 ? -4.243 -3.303 -9.810 1.00 86.44 187 ASP A O 1
ATOM 1398 N N . PRO A 1 188 ? -6.339 -3.682 -10.531 1.00 86.44 188 PRO A N 1
ATOM 1399 C CA . PRO A 1 188 ? -6.825 -2.380 -10.100 1.00 86.44 188 PRO A CA 1
ATOM 1400 C C . PRO A 1 188 ? -6.599 -2.189 -8.591 1.00 86.44 188 PRO A C 1
ATOM 1402 O O . PRO A 1 188 ? -6.704 -3.163 -7.850 1.00 86.44 188 PRO A O 1
ATOM 1405 N N . PRO A 1 189 ? -6.324 -0.961 -8.111 1.00 86.94 189 PRO A N 1
ATOM 1406 C CA . PRO A 1 189 ? -6.084 -0.725 -6.690 1.00 86.94 189 PRO A CA 1
ATOM 1407 C C . PRO A 1 189 ? -7.226 -1.234 -5.807 1.00 86.94 189 PRO A C 1
ATOM 1409 O O . PRO A 1 189 ? -8.398 -1.082 -6.169 1.00 86.94 189 PRO A O 1
ATOM 1412 N N . CYS A 1 190 ? -6.886 -1.789 -4.639 1.00 87.69 190 CYS A N 1
ATOM 1413 C CA . CYS A 1 190 ? -7.890 -2.300 -3.709 1.00 87.69 190 CYS A CA 1
ATOM 1414 C C . CYS A 1 190 ? -8.914 -1.230 -3.326 1.00 87.69 190 CYS A C 1
ATOM 1416 O O . CYS A 1 190 ? -8.602 -0.044 -3.177 1.00 87.69 190 CYS A O 1
ATOM 1418 N N . SER A 1 191 ? -10.152 -1.671 -3.112 1.00 74.75 191 SER A N 1
ATOM 1419 C CA . SER A 1 191 ? -11.197 -0.793 -2.598 1.00 74.75 191 SER A CA 1
ATOM 1420 C C . SER A 1 191 ? -10.886 -0.437 -1.149 1.00 74.75 191 SER A C 1
ATOM 1422 O O . SER A 1 191 ? -10.776 -1.312 -0.299 1.00 74.75 191 SER A O 1
ATOM 1424 N N . SER A 1 192 ? -10.768 0.855 -0.860 1.00 69.50 192 SER A N 1
ATOM 1425 C CA . SER A 1 192 ? -10.791 1.345 0.514 1.00 69.50 192 SER A CA 1
ATOM 1426 C C . SER A 1 192 ? -12.235 1.498 0.987 1.00 69.50 192 SER A C 1
ATOM 1428 O O . SER A 1 192 ? -13.081 1.872 0.169 1.00 69.50 192 SER A O 1
ATOM 1430 N N . PRO A 1 193 ? -12.545 1.359 2.288 1.00 60.75 193 PRO A N 1
ATOM 1431 C CA . PRO A 1 193 ? -13.850 1.752 2.819 1.00 60.75 193 PRO A CA 1
ATOM 1432 C C . PRO A 1 193 ? -14.189 3.227 2.535 1.00 60.75 193 PRO A C 1
ATOM 1434 O O . PRO A 1 193 ? -15.361 3.578 2.466 1.00 60.75 193 PRO A O 1
ATOM 1437 N N . ALA A 1 194 ? -13.190 4.086 2.283 1.00 52.62 194 ALA A N 1
ATOM 1438 C CA . ALA A 1 194 ? -13.396 5.453 1.785 1.00 52.62 194 ALA A CA 1
ATOM 1439 C C . ALA A 1 194 ? -13.978 5.527 0.357 1.00 52.62 194 ALA A C 1
ATOM 1441 O O . ALA A 1 194 ? -14.643 6.502 0.017 1.00 52.62 194 ALA A O 1
ATOM 1442 N N . ASN A 1 195 ? -13.763 4.497 -0.466 1.00 45.81 195 ASN A N 1
ATOM 1443 C CA . ASN A 1 195 ? -14.324 4.374 -1.815 1.00 45.81 195 ASN A CA 1
ATOM 1444 C C . ASN A 1 195 ? -15.659 3.600 -1.822 1.00 45.81 195 ASN A C 1
ATOM 1446 O O . ASN A 1 195 ? -16.350 3.567 -2.840 1.00 45.81 195 ASN A O 1
ATOM 1450 N N . GLY A 1 196 ? -16.018 2.962 -0.702 1.00 40.22 196 GLY A N 1
ATOM 1451 C CA . GLY A 1 196 ? -17.219 2.152 -0.548 1.00 40.22 196 GLY A CA 1
ATOM 1452 C C . GLY A 1 196 ? -18.357 2.922 0.119 1.00 40.22 196 GLY A C 1
ATOM 1453 O O . GLY A 1 196 ? -18.190 3.534 1.167 1.00 40.22 196 GLY A O 1
ATOM 1454 N N . LEU A 1 197 ? -19.562 2.810 -0.437 1.00 38.00 197 LEU A N 1
ATOM 1455 C CA . LEU A 1 197 ? -20.840 3.248 0.148 1.00 38.00 197 LEU A CA 1
ATOM 1456 C C . LEU A 1 197 ? -21.222 2.527 1.471 1.00 38.00 197 LEU A C 1
ATOM 1458 O O . LEU A 1 197 ? -22.403 2.388 1.792 1.00 38.00 197 LEU A O 1
ATOM 1462 N N . TYR A 1 198 ? -20.261 2.054 2.262 1.00 45.59 198 TYR A N 1
ATOM 1463 C CA . TYR A 1 198 ? -20.515 1.321 3.499 1.00 45.59 198 TYR A CA 1
ATOM 1464 C C . TYR A 1 198 ? -20.317 2.217 4.726 1.00 45.59 198 TYR A C 1
ATOM 1466 O O . TYR A 1 198 ? -19.291 2.186 5.400 1.00 45.59 198 TYR A O 1
ATOM 1474 N N . PRO A 1 199 ? -21.349 3.020 5.034 1.00 43.84 199 PRO A N 1
ATOM 1475 C CA . PRO A 1 199 ? -21.868 2.964 6.398 1.00 43.84 199 PRO A CA 1
ATOM 1476 C C . PRO A 1 199 ? -23.393 2.783 6.465 1.00 43.84 199 PRO A C 1
ATOM 1478 O O . PRO A 1 199 ? -23.930 2.578 7.551 1.00 43.84 199 PRO A O 1
ATOM 1481 N N . PHE A 1 200 ? -24.121 2.801 5.342 1.00 44.31 200 PHE A N 1
ATOM 1482 C CA . PHE A 1 200 ? -25.589 2.766 5.394 1.00 44.31 200 PHE A CA 1
ATOM 1483 C C . PHE A 1 200 ? -26.175 1.362 5.567 1.00 44.31 200 PHE A C 1
ATOM 1485 O O . PHE A 1 200 ? -27.191 1.222 6.239 1.00 44.31 200 PHE A O 1
ATOM 1492 N N . ALA A 1 201 ? -25.536 0.308 5.052 1.00 41.66 201 ALA A N 1
ATOM 1493 C CA . ALA A 1 201 ? -26.083 -1.045 5.175 1.00 41.66 201 ALA A CA 1
ATOM 1494 C C . ALA A 1 201 ? -26.000 -1.585 6.618 1.00 41.66 201 ALA A C 1
ATOM 1496 O O . ALA A 1 201 ? -26.997 -2.083 7.139 1.00 41.66 201 ALA A O 1
ATOM 1497 N N . ALA A 1 202 ? -24.865 -1.406 7.305 1.00 44.06 202 ALA A N 1
ATOM 1498 C CA . ALA A 1 202 ? -24.695 -1.865 8.689 1.00 44.06 202 ALA A CA 1
ATOM 1499 C C . ALA A 1 202 ? -25.542 -1.059 9.695 1.00 44.06 202 ALA A C 1
ATOM 1501 O O . ALA A 1 202 ? -26.162 -1.645 10.580 1.00 44.06 202 ALA A O 1
ATOM 1502 N N . LEU A 1 203 ? -25.649 0.267 9.523 1.00 46.72 203 LEU A N 1
ATOM 1503 C CA . LEU A 1 203 ? -26.532 1.097 10.354 1.00 46.72 203 LEU A CA 1
ATOM 1504 C C . LEU A 1 203 ? -28.018 0.842 10.058 1.00 46.72 203 LEU A C 1
ATOM 1506 O O . LEU A 1 203 ? -28.824 0.854 10.987 1.00 46.72 203 LEU A O 1
ATOM 1510 N N . SER A 1 204 ? -28.389 0.543 8.804 1.00 47.09 204 SER A N 1
ATOM 1511 C CA . SER A 1 204 ? -29.774 0.178 8.473 1.00 47.09 204 SER A CA 1
ATOM 1512 C C . SER A 1 204 ? -30.194 -1.134 9.137 1.00 47.09 204 SER A C 1
ATOM 1514 O O . SER A 1 204 ? -31.282 -1.202 9.697 1.00 47.09 204 SER A O 1
ATOM 1516 N N . MET A 1 205 ? -29.318 -2.145 9.179 1.00 49.38 205 MET A N 1
ATOM 1517 C CA . MET A 1 205 ? -29.617 -3.441 9.803 1.00 49.38 205 MET A CA 1
ATOM 1518 C C . MET A 1 205 ? -29.833 -3.315 11.319 1.00 49.38 205 MET A C 1
ATOM 1520 O O . MET A 1 205 ? -30.732 -3.952 11.864 1.00 49.38 205 MET A O 1
ATOM 1524 N N . ILE A 1 206 ? -29.077 -2.440 11.993 1.00 56.25 206 ILE A N 1
ATOM 1525 C CA . ILE A 1 206 ? -29.267 -2.153 13.425 1.00 56.25 206 ILE A CA 1
ATOM 1526 C C . ILE A 1 206 ? -30.575 -1.379 13.657 1.00 56.25 206 ILE A C 1
ATOM 1528 O O . ILE A 1 206 ? -31.322 -1.703 14.579 1.00 56.25 206 ILE A O 1
ATOM 1532 N N . ALA A 1 207 ? -30.907 -0.407 12.801 1.00 54.12 207 ALA A N 1
ATOM 1533 C CA . ALA A 1 207 ? -32.164 0.336 12.900 1.00 54.12 207 ALA A CA 1
ATOM 1534 C C . ALA A 1 207 ? -33.401 -0.558 12.668 1.00 54.12 207 ALA A C 1
ATOM 1536 O O . ALA A 1 207 ? -34.385 -0.435 13.398 1.00 54.12 207 ALA A O 1
ATOM 1537 N N . PHE A 1 208 ? -33.343 -1.496 11.714 1.00 54.00 208 PHE A N 1
ATOM 1538 C CA . PHE A 1 208 ? -34.420 -2.465 11.475 1.00 54.00 208 PHE A CA 1
ATOM 1539 C C . PHE A 1 208 ? -34.556 -3.493 12.606 1.00 54.00 208 PHE A C 1
ATOM 1541 O O . PHE A 1 208 ? -35.679 -3.840 12.965 1.00 54.00 208 PHE A O 1
ATOM 1548 N N . ALA A 1 209 ? -33.452 -3.936 13.213 1.00 54.00 209 ALA A N 1
ATOM 1549 C CA . ALA A 1 209 ? -33.497 -4.844 14.360 1.00 54.00 209 ALA A CA 1
ATOM 1550 C C . ALA A 1 209 ? -34.113 -4.185 15.608 1.00 54.00 209 ALA A C 1
ATOM 1552 O O . ALA A 1 209 ? -34.863 -4.828 16.337 1.00 54.00 209 ALA A O 1
ATOM 1553 N N . ILE A 1 210 ? -33.846 -2.893 15.834 1.00 60.06 210 ILE A N 1
ATOM 1554 C CA . ILE A 1 210 ? -34.433 -2.137 16.950 1.00 60.06 210 ILE A CA 1
ATOM 1555 C C . ILE A 1 210 ? -35.919 -1.848 16.695 1.00 60.06 210 ILE A C 1
ATOM 1557 O O . ILE A 1 210 ? -36.723 -1.990 17.614 1.00 60.06 210 ILE A O 1
ATOM 1561 N N . LEU A 1 211 ? -36.315 -1.503 15.461 1.00 55.59 211 LEU A N 1
ATOM 1562 C CA . LEU A 1 211 ? -37.735 -1.334 15.128 1.00 55.59 211 LEU A CA 1
ATOM 1563 C C . LEU A 1 211 ? -38.516 -2.651 15.246 1.00 55.59 211 LEU A C 1
ATOM 1565 O O . LEU A 1 211 ? -39.621 -2.641 15.770 1.00 55.59 211 LEU A O 1
ATOM 1569 N N . GLY A 1 212 ? -37.945 -3.781 14.818 1.00 57.84 212 GLY A N 1
ATOM 1570 C CA . GLY A 1 212 ? -38.586 -5.097 14.932 1.00 57.84 212 GLY A CA 1
ATOM 1571 C C . GLY A 1 212 ? -38.708 -5.639 16.363 1.00 57.84 212 GLY A C 1
ATOM 1572 O O . GLY A 1 212 ? -39.402 -6.624 16.570 1.00 57.84 212 GLY A O 1
ATOM 1573 N N . LEU A 1 213 ? -38.040 -5.019 17.342 1.00 56.06 213 LEU A N 1
ATOM 1574 C CA . LEU A 1 213 ? -38.178 -5.329 18.772 1.00 56.06 213 LEU A CA 1
ATOM 1575 C C . LEU A 1 213 ? -39.172 -4.401 19.495 1.00 56.06 213 LEU A C 1
ATOM 1577 O O . LEU A 1 213 ? -39.531 -4.671 20.639 1.00 56.06 213 LEU A O 1
ATOM 1581 N N . LEU A 1 214 ? -39.578 -3.298 18.858 1.00 54.09 214 LEU A N 1
ATOM 1582 C CA . LEU A 1 214 ? -40.472 -2.277 19.421 1.00 54.09 214 LEU A CA 1
ATOM 1583 C C . LEU A 1 214 ? -41.911 -2.350 18.873 1.00 54.09 214 LEU A C 1
ATOM 1585 O O . LEU A 1 214 ? -42.765 -1.598 19.347 1.00 54.09 214 LEU A O 1
ATOM 1589 N N . PHE A 1 215 ? -42.177 -3.245 17.918 1.00 49.41 215 PHE A N 1
ATOM 1590 C CA . PHE A 1 215 ? -43.496 -3.591 17.373 1.00 49.41 215 PHE A CA 1
ATOM 1591 C C . PHE A 1 215 ? -43.737 -5.096 17.504 1.00 49.41 215 PHE A C 1
ATOM 1593 O O . PHE A 1 215 ? -44.922 -5.479 17.627 1.00 49.41 215 PHE A O 1
#

Radius of gyration: 24.65 Å; chains: 1; bounding box: 79×60×43 Å

Sequence (215 aa):
MSTAPALIKCTLFFFLVASVCSKGVLKHAAPKQGSDCATQLNNIPQTCNRTLLGLGDDIPEPSSSEGRAALNAAFAQTCTPACIEPAVQYYQCISSSASQSNYLSNFVRNVYCGEEDGEYCTVRGIRLGNTLPSLDTCPNLNNNFTMVCTATTPQSCYDDLSTYSSRMGCCAAGIIPYRQNCRVTFDPPCSSPANGLYPFAALSMIAFAILGLLF

Organism: Amphimedon queenslandica (NCBI:txid400682)

Foldseek 3Di:
DDDDDDDDDDDDDDDDDDDDDDDDDPPPPPQPPPPCLVVLVVQADPQADCCLQVNDDDDDQDPDPVVLVVSLVNLVSRLALSNLVSSLSSQLSPDPDPLSSVLSSLLRQQQSQFDDPSGHLVSLCSVCPPVQDDLPLFDDQDPSLAGEDDPPRDPVNLVSLLSNQVSSALSSCSVRPVHYDSPRDHHHGGGGNSNDPPPCPVVVVVVVVVVVVVD

pLDDT: mean 75.73, std 22.2, range [26.45, 95.31]